Protein AF-A0A7Y0TL44-F1 (afdb_monomer)

Solvent-accessible surface area (backbone atoms only — not comparable to full-atom values): 12506 Å² total; per-residue (Å²): 131,86,74,63,41,96,84,72,50,87,61,43,70,43,81,42,70,52,75,56,79,88,48,58,74,85,57,52,57,58,46,58,52,46,50,54,70,78,40,68,80,40,55,75,45,80,47,69,88,54,61,73,56,50,58,53,53,42,70,75,35,74,85,39,93,89,57,83,72,71,47,79,41,83,39,76,45,98,85,74,50,74,44,85,44,77,45,66,79,82,52,33,59,58,51,13,50,52,27,47,76,71,69,36,56,58,59,13,35,49,25,38,24,52,33,46,47,52,51,48,50,52,49,37,61,75,70,64,57,88,67,86,88,64,98,46,79,85,79,61,52,69,63,67,46,45,66,71,49,55,84,79,51,57,70,66,59,52,50,50,46,58,73,33,34,60,54,47,73,51,61,74,81,68,93,61,91,85,64,75,90,57,62,68,62,50,52,53,40,49,50,34,47,50,50,49,50,54,54,59,51,67,74,71,114

Sequence (205 aa):
MIKRHVQGIPCKILFLDDIFIGLDIANRLPLLDILKHDFPDYQIFITTYDKPWFEYAKGFIENKKEWKTMEFYAQQTKEGYEIPCIFDDQDFLKKAEYHLQHSDYKAAAVYTRSAFEKIIRTYCEKKKKKLVFKSRLKDYSSEDFWKEVKPDLHPKTITDIEQYRNLVLNAFSHYNTEKHEIRTELISAIQGVKALNIELKSMQS

Mean predicted aligned error: 9.07 Å

Nearest PDB structures (foldseek):
  7ezk-assembly1_D  TM=2.491E-01  e=4.761E+00  Homo sapiens
  7mbx-assembly1_R  TM=2.310E-01  e=6.326E+00  Homo sapiens
  7t11-assembly1_R  TM=2.240E-01  e=7.088E+00  Homo sapiens

pLDDT: mean 83.12, std 12.15, range [41.28, 94.56]

Radius of gyration: 21.07 Å; Cα contacts (8 Å, |Δi|>4): 181; chains: 1; bounding box: 47×49×60 Å

Secondary structure (DSSP, 8-state):
-PPPPTTS----EEEEESTTTTS-HHHHHHHHHHHHHH-TTSEEEEE-S-HHHHHHHHHHHTT-TT----EEEEEE-TTS-EEEEEE----HHHHHHHHHHTT-HHHHHHHHHHHHHHHHHHHHHHTT------SSGGG--HHHHHHHHGGGS-HHHHHHHHHTHHHHHS---S--TTSPP-HHHHHHHHHHHHHHHHHHHHT--

Structure (mmCIF, N/CA/C/O backbone):
data_AF-A0A7Y0TL44-F1
#
_entry.id   AF-A0A7Y0TL44-F1
#
loop_
_atom_site.group_PDB
_atom_site.id
_atom_site.type_symbol
_atom_site.label_atom_id
_atom_site.label_alt_id
_atom_site.label_comp_id
_atom_site.label_asym_id
_atom_site.label_entity_id
_atom_site.label_seq_id
_atom_site.pdbx_PDB_ins_code
_atom_site.Cartn_x
_atom_site.Cartn_y
_atom_site.Cartn_z
_atom_site.occupancy
_atom_site.B_iso_or_equiv
_atom_site.auth_seq_id
_atom_site.auth_comp_id
_atom_site.auth_asym_id
_atom_site.auth_atom_id
_atom_site.pdbx_PDB_model_num
ATOM 1 N N . MET A 1 1 ? -25.102 -15.942 28.204 1.00 41.28 1 MET A N 1
ATOM 2 C CA . MET A 1 1 ? -24.082 -16.945 28.587 1.00 41.28 1 MET A CA 1
ATOM 3 C C . MET A 1 1 ? -22.935 -16.830 27.594 1.00 41.28 1 MET A C 1
ATOM 5 O O . MET A 1 1 ? -23.143 -17.128 26.425 1.00 41.28 1 MET A O 1
ATOM 9 N N . ILE A 1 2 ? -21.783 -16.289 28.002 1.00 42.41 2 ILE A N 1
ATOM 10 C CA . ILE A 1 2 ? -20.638 -16.120 27.091 1.00 42.41 2 ILE A CA 1
ATOM 11 C C . ILE A 1 2 ? -20.125 -17.522 26.747 1.00 42.41 2 ILE A C 1
ATOM 13 O O . ILE A 1 2 ? -19.732 -18.268 27.647 1.00 42.41 2 ILE A O 1
ATOM 17 N N . LYS A 1 3 ? -20.207 -17.913 25.469 1.00 41.47 3 LYS A N 1
ATOM 18 C CA . LYS A 1 3 ? -19.697 -19.207 25.002 1.00 41.47 3 LYS A CA 1
ATOM 19 C C . LYS A 1 3 ? -18.189 -19.245 25.265 1.00 41.47 3 LYS A C 1
ATOM 21 O O . LYS A 1 3 ? -17.471 -18.337 24.860 1.00 41.47 3 LYS A O 1
ATOM 26 N N . ARG A 1 4 ? -17.725 -20.261 25.994 1.00 45.38 4 ARG A N 1
ATOM 27 C CA . ARG A 1 4 ? -16.301 -20.461 26.296 1.00 45.38 4 ARG A CA 1
ATOM 28 C C . ARG A 1 4 ? -15.642 -21.243 25.162 1.00 45.38 4 ARG A C 1
ATOM 30 O O . ARG A 1 4 ? -16.276 -22.111 24.566 1.00 45.38 4 ARG A O 1
ATOM 37 N N . HIS A 1 5 ? -14.373 -20.948 24.895 1.00 56.09 5 HIS A N 1
ATOM 38 C CA . HIS A 1 5 ? -13.533 -21.769 24.028 1.00 56.09 5 HIS A CA 1
ATOM 39 C C . HIS A 1 5 ? -13.444 -23.201 24.586 1.00 56.09 5 HIS A C 1
ATOM 41 O O . HIS A 1 5 ? -13.504 -23.390 25.803 1.00 56.09 5 HIS A O 1
ATOM 47 N N . VAL A 1 6 ? -13.246 -24.203 23.722 1.00 58.50 6 VAL A N 1
ATOM 48 C CA . VAL A 1 6 ? -13.174 -25.628 24.117 1.00 58.50 6 VAL A CA 1
ATOM 49 C C . VAL A 1 6 ? -12.052 -25.888 25.141 1.00 58.50 6 VAL A C 1
ATOM 51 O O . VAL A 1 6 ? -12.137 -26.811 25.939 1.00 58.50 6 VAL A O 1
ATOM 54 N N . GLN A 1 7 ? -11.038 -25.018 25.187 1.00 57.97 7 GLN A N 1
ATOM 55 C CA . GLN A 1 7 ? -9.914 -25.081 26.134 1.00 57.97 7 GLN A CA 1
ATOM 56 C C . GLN A 1 7 ? -10.125 -24.272 27.434 1.00 57.97 7 GLN A C 1
ATOM 58 O O . GLN A 1 7 ? -9.177 -24.067 28.183 1.00 57.97 7 GLN A O 1
ATOM 63 N N . GLY A 1 8 ? -11.325 -23.745 27.705 1.00 62.75 8 GLY A N 1
ATOM 64 C CA . GLY A 1 8 ? -11.619 -23.009 28.947 1.00 62.75 8 GLY A CA 1
ATOM 65 C C . GLY A 1 8 ? -11.019 -21.598 29.041 1.00 62.75 8 GLY A C 1
ATOM 66 O O . GLY A 1 8 ? -11.265 -20.899 30.021 1.00 62.75 8 GLY A O 1
ATOM 67 N N . ILE A 1 9 ? -10.292 -21.152 28.013 1.00 61.72 9 ILE A N 1
ATOM 68 C CA . ILE A 1 9 ? -9.788 -19.781 27.894 1.00 61.72 9 ILE A CA 1
ATOM 69 C C . ILE A 1 9 ? -10.984 -18.849 27.615 1.00 61.72 9 ILE A C 1
ATOM 71 O O . ILE A 1 9 ? -11.784 -19.149 26.716 1.00 61.72 9 ILE A O 1
ATOM 75 N N . PRO A 1 10 ? -11.148 -17.732 28.352 1.00 63.53 10 PRO A N 1
ATOM 76 C CA . PRO A 1 10 ? -12.147 -16.722 28.025 1.00 63.53 10 PRO A CA 1
ATOM 77 C C . PRO A 1 10 ? -11.768 -16.037 26.704 1.00 63.53 10 PRO A C 1
ATOM 79 O O . PRO A 1 10 ? -11.074 -15.030 26.676 1.00 63.53 10 PRO A O 1
ATOM 82 N N . CYS A 1 11 ? -12.211 -16.617 25.591 1.00 67.81 11 CYS A N 1
ATOM 83 C CA . CYS A 1 11 ? -12.058 -16.048 24.261 1.00 67.81 11 CYS A CA 1
ATOM 84 C C . CYS A 1 11 ? -13.165 -15.009 24.051 1.00 67.81 11 CYS A C 1
ATOM 86 O O . CYS A 1 11 ? -14.323 -15.354 23.806 1.00 67.81 11 CYS A O 1
ATOM 88 N N . LYS A 1 12 ? -12.820 -13.734 24.229 1.00 83.44 12 LYS A N 1
ATOM 89 C CA . LYS A 1 12 ? -13.706 -12.607 23.943 1.00 83.44 12 LYS A CA 1
ATOM 90 C C . LYS A 1 12 ? -13.519 -12.243 22.468 1.00 83.44 12 LYS A C 1
ATOM 92 O O . LYS A 1 12 ? -12.515 -11.645 22.106 1.00 83.44 12 LYS A O 1
ATOM 97 N N . ILE A 1 13 ? -14.441 -12.661 21.605 1.00 88.69 13 ILE A N 1
ATOM 98 C CA . ILE A 1 13 ? -14.416 -12.324 20.173 1.00 88.69 13 ILE A CA 1
ATOM 99 C C . ILE A 1 13 ? -15.447 -11.234 19.915 1.00 88.69 13 ILE A C 1
ATOM 101 O O . ILE A 1 13 ? -16.585 -11.344 20.374 1.00 88.69 13 ILE A O 1
ATOM 105 N N . LEU A 1 14 ? -15.056 -10.211 19.162 1.00 90.88 14 LEU A N 1
ATOM 106 C CA . LEU A 1 14 ? -15.959 -9.201 18.627 1.00 90.88 14 LEU A CA 1
ATOM 107 C C . LEU A 1 14 ? -15.882 -9.249 17.101 1.00 90.88 14 LEU A C 1
ATOM 109 O O . LEU A 1 14 ? -14.834 -8.972 16.528 1.00 90.88 14 LEU A O 1
ATOM 113 N N . PHE A 1 15 ? -16.977 -9.632 16.449 1.00 91.62 15 PHE A N 1
ATOM 114 C CA . PHE A 1 15 ? -17.063 -9.694 14.991 1.00 91.62 15 PHE A CA 1
ATOM 115 C C . PHE A 1 15 ? -18.000 -8.592 14.502 1.00 91.62 15 PHE A C 1
ATOM 117 O O . PHE A 1 15 ? -19.166 -8.552 14.895 1.00 91.62 15 PHE A O 1
ATOM 124 N N . LEU A 1 16 ? -17.471 -7.683 13.691 1.00 91.19 16 LEU A N 1
ATOM 125 C CA . LEU A 1 16 ? -18.141 -6.476 13.229 1.00 91.19 16 LEU A CA 1
ATOM 126 C C . LEU A 1 16 ? -18.260 -6.535 11.711 1.00 91.19 16 LEU A C 1
ATOM 128 O O . LEU A 1 16 ? -17.287 -6.280 11.003 1.00 91.19 16 LEU A O 1
ATOM 132 N N . ASP A 1 17 ? -19.451 -6.874 11.232 1.00 90.25 17 ASP A N 1
ATOM 133 C CA . ASP A 1 17 ? -19.723 -6.999 9.805 1.00 90.25 17 ASP A CA 1
ATOM 134 C C . ASP A 1 17 ? -20.399 -5.741 9.272 1.00 90.25 17 ASP A C 1
ATOM 136 O O . ASP A 1 17 ? -21.465 -5.358 9.754 1.00 90.25 17 ASP A O 1
ATOM 140 N N . ASP A 1 18 ? -19.744 -5.065 8.325 1.00 86.19 18 ASP A N 1
ATOM 141 C CA . ASP A 1 18 ? -20.306 -3.957 7.542 1.00 86.19 18 ASP A CA 1
ATOM 142 C C . ASP A 1 18 ? -20.874 -2.778 8.359 1.00 86.19 18 ASP A C 1
ATOM 144 O O . ASP A 1 18 ? -21.611 -1.921 7.866 1.00 86.19 18 ASP A O 1
ATOM 148 N N . ILE A 1 19 ? -20.434 -2.657 9.614 1.00 80.00 19 ILE A N 1
ATOM 149 C CA . ILE A 1 19 ? -20.943 -1.685 10.593 1.00 80.00 19 ILE A CA 1
ATOM 150 C C . ILE A 1 19 ? -20.722 -0.217 10.193 1.00 80.00 19 ILE A C 1
ATOM 152 O O . ILE A 1 19 ? -21.327 0.686 10.763 1.00 80.00 19 ILE A O 1
ATOM 156 N N . PHE A 1 20 ? -19.840 0.037 9.225 1.00 74.00 20 PHE A N 1
ATOM 157 C CA . PHE A 1 20 ? -19.396 1.378 8.855 1.00 74.00 20 PHE A CA 1
ATOM 158 C C . PHE A 1 20 ? -20.179 1.995 7.696 1.00 74.00 20 PHE A C 1
ATOM 160 O O . PHE A 1 20 ? -20.080 3.203 7.491 1.00 74.00 20 PHE A O 1
ATOM 167 N N . ILE A 1 21 ? -20.972 1.220 6.953 1.00 69.56 21 ILE A N 1
ATOM 168 C CA . ILE A 1 21 ? -21.616 1.702 5.719 1.00 69.56 21 ILE A CA 1
ATOM 169 C C . ILE A 1 21 ? -22.658 2.789 6.003 1.00 69.56 21 ILE A C 1
ATOM 171 O O . ILE A 1 21 ? -22.778 3.731 5.224 1.00 69.56 21 ILE A O 1
ATOM 175 N N . GLY A 1 22 ? -23.351 2.708 7.142 1.00 70.62 22 GLY A N 1
ATOM 176 C CA . GLY A 1 22 ? -24.338 3.706 7.572 1.00 70.62 22 GLY A CA 1
ATOM 177 C C . GLY A 1 22 ? -23.773 4.880 8.381 1.00 70.62 22 GLY A C 1
ATOM 178 O O . GLY A 1 22 ? -24.531 5.771 8.751 1.00 70.62 22 GLY A O 1
ATOM 179 N N . LEU A 1 23 ? -22.472 4.885 8.688 1.00 75.44 23 LEU A N 1
ATOM 180 C CA . LEU A 1 23 ? -21.829 5.923 9.498 1.00 75.44 23 LEU A CA 1
ATOM 181 C C . LEU A 1 23 ? -21.095 6.933 8.615 1.00 75.44 23 LEU A C 1
ATOM 183 O O . LEU A 1 23 ? -20.346 6.551 7.710 1.00 75.44 23 LEU A O 1
ATOM 187 N N . ASP A 1 24 ? -21.233 8.218 8.936 1.00 77.94 24 ASP A N 1
ATOM 188 C CA . ASP A 1 24 ? -20.407 9.274 8.349 1.00 77.94 24 ASP A CA 1
ATOM 189 C C . ASP A 1 24 ? -18.921 9.037 8.638 1.00 77.94 24 ASP A C 1
ATOM 191 O O . ASP A 1 24 ? -18.548 8.612 9.734 1.00 77.94 24 ASP A O 1
ATOM 195 N N . ILE A 1 25 ? -18.053 9.377 7.677 1.00 68.38 25 ILE A N 1
ATOM 196 C CA . ILE A 1 25 ? -16.591 9.180 7.755 1.00 68.38 25 ILE A CA 1
ATOM 197 C C . ILE A 1 25 ? -16.001 9.764 9.051 1.00 68.38 25 ILE A C 1
ATOM 199 O O . ILE A 1 25 ? -15.123 9.147 9.654 1.00 68.38 25 ILE A O 1
ATOM 203 N N . ALA A 1 26 ? -16.528 10.902 9.516 1.00 76.62 26 ALA A N 1
ATOM 204 C CA . ALA A 1 26 ? -16.105 11.560 10.753 1.00 76.62 26 ALA A CA 1
ATOM 205 C C . ALA A 1 26 ? -16.287 10.690 12.012 1.00 76.62 26 ALA A C 1
ATOM 207 O O . ALA A 1 26 ? -15.529 10.836 12.964 1.00 76.62 26 ALA A O 1
ATOM 208 N N . ASN A 1 27 ? -17.245 9.759 12.000 1.00 79.81 27 ASN A N 1
ATOM 209 C CA . ASN A 1 27 ? -17.526 8.847 13.109 1.00 79.81 27 ASN A CA 1
ATOM 210 C C . ASN A 1 27 ? -16.835 7.484 12.951 1.00 79.81 27 ASN A C 1
ATOM 212 O O . ASN A 1 27 ? -16.667 6.764 13.935 1.00 79.81 27 ASN A O 1
ATOM 216 N N . ARG A 1 28 ? -16.398 7.122 11.735 1.00 82.62 28 ARG A N 1
ATOM 217 C CA . ARG A 1 28 ? -15.780 5.810 11.475 1.00 82.62 28 ARG A CA 1
ATOM 218 C C . ARG A 1 28 ? -14.408 5.663 12.144 1.00 82.62 28 ARG A C 1
ATOM 220 O O . ARG A 1 28 ? -14.112 4.602 12.683 1.00 82.62 28 ARG A O 1
ATOM 227 N N . LEU A 1 29 ? -13.578 6.712 12.137 1.00 79.88 29 LEU A N 1
ATOM 228 C CA . LEU A 1 29 ? -12.249 6.675 12.771 1.00 79.88 29 LEU A CA 1
ATOM 229 C C . LEU A 1 29 ? -12.297 6.645 14.304 1.00 79.88 29 LEU A C 1
ATOM 231 O O . LEU A 1 29 ? -11.657 5.757 14.867 1.00 79.88 29 LEU A O 1
ATOM 235 N N . PRO A 1 30 ? -13.069 7.518 14.987 1.00 86.69 30 PRO A N 1
ATOM 236 C CA . PRO A 1 30 ? -13.226 7.431 16.438 1.00 86.69 30 PRO A CA 1
ATOM 237 C C . PRO A 1 30 ? -13.688 6.053 16.911 1.00 86.69 30 PRO A C 1
ATOM 239 O O . PRO A 1 30 ? -13.291 5.608 17.983 1.00 86.69 30 PRO A O 1
ATOM 242 N N . LEU A 1 31 ? -14.480 5.338 16.105 1.00 85.12 31 LEU A N 1
ATOM 243 C CA . LEU A 1 31 ? -14.901 3.987 16.454 1.00 85.12 31 LEU A CA 1
ATOM 244 C C . LEU A 1 31 ? -13.727 3.001 16.515 1.00 85.12 31 LEU A C 1
ATOM 246 O O . LEU A 1 31 ? -13.712 2.154 17.400 1.00 85.12 31 LEU A O 1
ATOM 250 N N . LEU A 1 32 ? -12.720 3.119 15.642 1.00 84.69 32 LEU A N 1
ATOM 251 C CA . LEU A 1 32 ? -11.510 2.289 15.736 1.00 84.69 32 LEU A CA 1
ATOM 252 C C . LEU A 1 32 ? -10.746 2.548 17.044 1.00 84.69 32 LEU A C 1
ATOM 254 O O . LEU A 1 32 ? -10.184 1.614 17.620 1.00 84.69 32 LEU A O 1
ATOM 258 N N . ASP A 1 33 ? -10.750 3.790 17.530 1.00 85.44 33 ASP A N 1
ATOM 259 C CA . ASP A 1 33 ? -10.135 4.146 18.810 1.00 85.44 33 ASP A CA 1
ATOM 260 C C . ASP A 1 33 ? -10.955 3.627 20.001 1.00 85.44 33 ASP A C 1
ATOM 262 O O . ASP A 1 33 ? -10.375 3.064 20.929 1.00 85.44 33 ASP A O 1
ATOM 266 N N . ILE A 1 34 ? -12.290 3.715 19.944 1.00 89.19 34 ILE A N 1
ATOM 267 C CA . ILE A 1 34 ? -13.205 3.118 20.936 1.00 89.19 34 ILE A CA 1
ATOM 268 C C . ILE A 1 34 ? -12.988 1.607 21.022 1.00 89.19 34 ILE A C 1
ATOM 270 O O . ILE A 1 34 ? -12.807 1.067 22.108 1.00 89.19 34 ILE A O 1
ATOM 274 N N . LEU A 1 35 ? -12.944 0.917 19.879 1.00 88.88 35 LEU A N 1
ATOM 275 C CA . LEU A 1 35 ? -12.700 -0.524 19.823 1.00 88.88 35 LEU A CA 1
ATOM 276 C C . LEU A 1 35 ? -11.373 -0.899 20.486 1.00 88.88 35 LEU A C 1
ATOM 278 O O . LEU A 1 35 ? -11.294 -1.899 21.192 1.00 88.88 35 LEU A O 1
ATOM 282 N N . LYS A 1 36 ? -10.338 -0.076 20.309 1.00 84.06 36 LYS A N 1
ATOM 283 C CA . LYS A 1 36 ? -9.040 -0.298 20.946 1.00 84.06 36 LYS A CA 1
ATOM 284 C C . LYS A 1 36 ? -9.064 -0.030 22.456 1.00 84.06 36 LYS A C 1
ATOM 286 O O . LYS A 1 36 ? -8.413 -0.757 23.202 1.00 84.06 36 LYS A O 1
ATOM 291 N N . HIS A 1 37 ? -9.745 1.026 22.894 1.00 88.44 37 HIS A N 1
ATOM 292 C CA . HIS A 1 37 ? -9.734 1.478 24.286 1.00 88.44 37 HIS A CA 1
ATOM 293 C C . HIS A 1 37 ? -10.697 0.688 25.181 1.00 88.44 37 HIS A C 1
ATOM 295 O O . HIS A 1 37 ? -10.317 0.276 26.275 1.00 88.44 37 HIS A O 1
ATOM 301 N N . ASP A 1 38 ? -11.920 0.447 24.710 1.00 91.00 38 ASP A N 1
ATOM 302 C CA . ASP A 1 38 ? -13.000 -0.147 25.508 1.00 91.00 38 ASP A CA 1
ATOM 303 C C . ASP A 1 38 ? -13.037 -1.677 25.399 1.00 91.00 38 ASP A C 1
ATOM 305 O O . ASP A 1 38 ? -13.573 -2.358 26.276 1.00 91.00 38 ASP A O 1
ATOM 309 N N . PHE A 1 39 ? -12.434 -2.240 24.344 1.00 89.56 39 PHE A N 1
ATOM 310 C CA . PHE A 1 39 ? -12.395 -3.684 24.094 1.00 89.56 39 PHE A CA 1
ATOM 311 C C . PHE A 1 39 ? -10.963 -4.253 23.980 1.00 89.56 39 PHE A C 1
ATOM 313 O O . PHE A 1 39 ? -10.718 -5.089 23.109 1.00 89.56 39 PHE A O 1
ATOM 320 N N . PRO A 1 40 ? -10.012 -3.892 24.868 1.00 86.50 40 PRO A N 1
ATOM 321 C CA . PRO A 1 40 ? -8.612 -4.309 24.743 1.00 86.50 40 PRO A CA 1
ATOM 322 C C . PRO A 1 40 ? -8.415 -5.824 24.917 1.00 86.50 40 PRO A C 1
ATOM 324 O O . PRO A 1 40 ? -7.469 -6.392 24.383 1.00 86.50 40 PRO A O 1
ATOM 327 N N . ASP A 1 41 ? -9.328 -6.490 25.632 1.00 86.44 41 ASP A N 1
ATOM 328 C CA . ASP A 1 41 ? -9.302 -7.942 25.844 1.00 86.44 41 ASP A CA 1
ATOM 329 C C . ASP A 1 41 ? -9.947 -8.740 24.697 1.00 86.44 41 ASP A C 1
ATOM 331 O O . ASP A 1 41 ? -10.019 -9.971 24.775 1.00 86.44 41 ASP A O 1
ATOM 335 N N . TYR A 1 42 ? -10.521 -8.068 23.692 1.00 89.12 42 TYR A N 1
ATOM 336 C CA . TYR A 1 42 ? -11.242 -8.734 22.612 1.00 89.12 42 TYR A CA 1
ATOM 337 C C . TYR A 1 42 ? -10.336 -8.977 21.409 1.00 89.12 42 TYR A C 1
ATOM 339 O O . TYR A 1 42 ? -9.598 -8.101 20.966 1.00 89.12 42 TYR A O 1
ATOM 347 N N . GLN A 1 43 ? -10.471 -10.155 20.803 1.00 88.50 43 GLN A N 1
ATOM 348 C CA . GLN A 1 43 ? -10.032 -10.364 19.432 1.00 88.50 43 GLN A CA 1
ATOM 349 C C . GLN A 1 43 ? -11.095 -9.788 18.496 1.00 88.50 43 GLN A C 1
ATOM 351 O O . GLN A 1 43 ? -12.213 -10.305 18.418 1.00 88.50 43 GLN A O 1
ATOM 356 N N . ILE A 1 44 ? -10.745 -8.701 17.812 1.00 90.06 44 ILE A N 1
ATOM 357 C CA . ILE A 1 44 ? -11.673 -7.939 16.978 1.00 90.06 44 ILE A CA 1
ATOM 358 C C . ILE A 1 44 ? -11.479 -8.320 15.511 1.00 90.06 44 ILE A C 1
ATOM 360 O O . ILE A 1 44 ? -10.372 -8.256 14.980 1.00 90.06 44 ILE A O 1
ATOM 364 N N . PHE A 1 45 ? -12.574 -8.684 14.854 1.00 91.19 45 PHE A N 1
ATOM 365 C CA . PHE A 1 45 ? -12.656 -8.876 13.413 1.00 91.19 45 PHE A CA 1
ATOM 366 C C . PHE A 1 45 ? -13.575 -7.811 12.836 1.00 91.19 45 PHE A C 1
ATOM 368 O O . PHE A 1 45 ? -14.679 -7.609 13.337 1.00 91.19 45 PHE A O 1
ATOM 375 N N . ILE A 1 46 ? -13.113 -7.141 11.787 1.00 90.12 46 ILE A N 1
ATOM 376 C CA . ILE A 1 46 ? -13.898 -6.159 11.047 1.00 90.12 46 ILE A CA 1
ATOM 377 C C . ILE A 1 46 ? -13.938 -6.620 9.599 1.00 90.12 46 ILE A C 1
ATOM 379 O O . ILE A 1 46 ? -12.887 -6.762 8.972 1.00 90.12 46 ILE A O 1
ATOM 383 N N . THR A 1 47 ? -15.136 -6.841 9.075 1.00 91.75 47 THR A N 1
ATOM 384 C CA . THR A 1 47 ? -15.363 -7.160 7.666 1.00 91.75 47 THR A CA 1
ATOM 385 C C . THR A 1 47 ? -16.099 -6.017 6.995 1.00 91.75 47 THR A C 1
ATOM 387 O O . THR A 1 47 ? -16.926 -5.338 7.606 1.00 91.75 47 THR A O 1
ATOM 390 N N . THR A 1 48 ? -15.738 -5.746 5.741 1.00 89.00 48 THR A N 1
ATOM 391 C CA . THR A 1 48 ? -16.451 -4.765 4.932 1.00 89.00 48 THR A CA 1
ATOM 392 C C . THR A 1 48 ? -16.352 -5.065 3.444 1.00 89.00 48 THR A C 1
ATOM 394 O O . THR A 1 48 ? -15.295 -5.506 2.984 1.00 89.00 48 THR A O 1
ATOM 397 N N . TYR A 1 49 ? -17.412 -4.782 2.681 1.00 89.62 49 TYR A N 1
ATOM 398 C CA . TYR A 1 49 ? -17.334 -4.759 1.212 1.00 89.62 49 TYR A CA 1
ATOM 399 C C . TYR A 1 49 ? -16.872 -3.402 0.643 1.00 89.62 49 TYR A C 1
ATOM 401 O O . TYR A 1 49 ? -16.526 -3.310 -0.538 1.00 89.62 49 TYR A O 1
ATOM 409 N N . ASP A 1 50 ? -16.856 -2.332 1.449 1.00 88.12 50 ASP A N 1
ATOM 410 C CA . ASP A 1 50 ? -16.463 -0.983 1.024 1.00 88.12 50 ASP A CA 1
ATOM 411 C C . ASP A 1 50 ? -14.931 -0.898 0.881 1.00 88.12 50 ASP A C 1
ATOM 413 O O . ASP A 1 50 ? -14.188 -0.664 1.838 1.00 88.12 50 ASP A O 1
ATOM 417 N N . LYS A 1 51 ? -14.441 -1.114 -0.347 1.00 85.31 51 LYS A N 1
ATOM 418 C CA .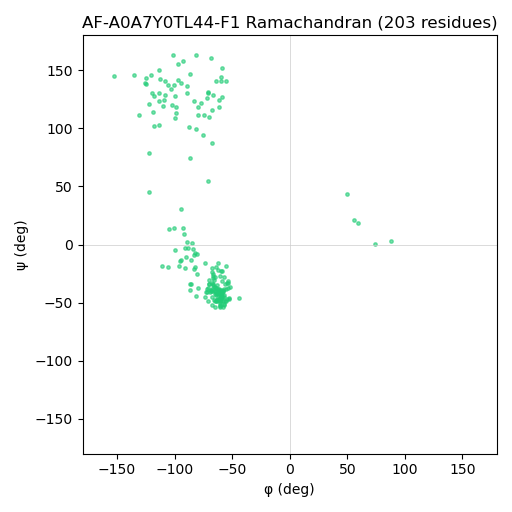 LYS A 1 51 ? -13.008 -1.080 -0.681 1.00 85.31 51 LYS A CA 1
ATOM 419 C C . LYS A 1 51 ? -12.343 0.271 -0.353 1.00 85.31 51 LYS A C 1
ATOM 421 O O . LYS A 1 51 ? -11.265 0.241 0.246 1.00 85.31 51 LYS A O 1
ATOM 426 N N . PRO A 1 52 ? -12.927 1.440 -0.693 1.00 84.44 52 PRO A N 1
ATOM 427 C CA . PRO A 1 52 ? -12.419 2.730 -0.224 1.00 84.44 52 PRO A CA 1
ATOM 428 C C . PRO A 1 52 ? -12.252 2.814 1.297 1.00 84.44 52 PRO A C 1
ATOM 430 O O . PRO A 1 52 ? -11.202 3.256 1.768 1.00 84.44 52 PRO A O 1
ATOM 433 N N . TRP A 1 53 ? -13.248 2.368 2.068 1.00 83.94 53 TRP A N 1
ATOM 434 C CA . TRP A 1 53 ? -13.163 2.342 3.529 1.00 83.94 53 TRP A CA 1
ATOM 435 C C . TRP A 1 53 ?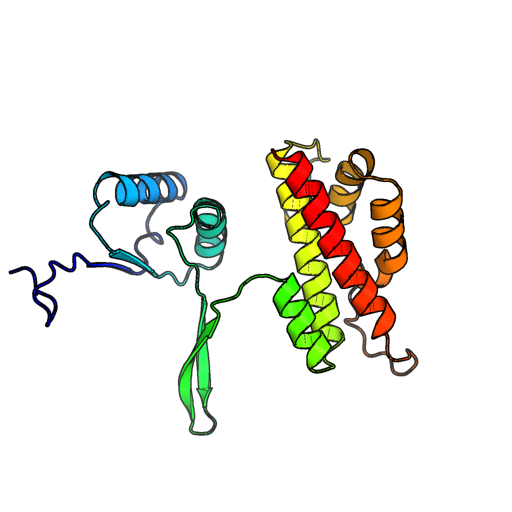 -12.069 1.394 4.025 1.00 83.94 53 TRP A C 1
ATOM 437 O O . TRP A 1 53 ? -11.289 1.785 4.891 1.00 83.94 53 TRP A O 1
ATOM 447 N N . PHE A 1 54 ? -11.951 0.194 3.450 1.00 87.19 54 PHE A N 1
ATOM 448 C CA . PHE A 1 54 ? -10.879 -0.749 3.777 1.00 87.19 54 PHE A CA 1
ATOM 449 C C . PHE A 1 54 ? -9.487 -0.138 3.570 1.00 87.19 54 PHE A C 1
ATOM 451 O O . PHE A 1 54 ? -8.656 -0.206 4.474 1.00 87.19 54 PHE A O 1
ATOM 458 N N . GLU A 1 55 ? -9.230 0.495 2.420 1.00 83.62 55 GLU A N 1
ATOM 459 C CA . GLU A 1 55 ? -7.935 1.139 2.143 1.00 83.62 55 GLU A CA 1
ATOM 460 C C . GLU A 1 55 ? -7.655 2.300 3.099 1.00 83.62 55 GLU A C 1
ATOM 462 O O . GLU A 1 55 ? -6.532 2.463 3.582 1.00 83.62 55 GLU A O 1
ATOM 467 N N . TYR A 1 56 ? -8.684 3.087 3.413 1.00 81.12 56 TYR A N 1
ATOM 468 C CA . TYR A 1 56 ? -8.561 4.183 4.362 1.00 81.12 56 TYR A CA 1
ATOM 469 C C . TYR A 1 56 ? -8.241 3.669 5.770 1.00 81.12 56 TYR A C 1
ATOM 471 O O . TYR A 1 56 ? -7.223 4.057 6.340 1.00 81.12 56 TYR A O 1
ATOM 479 N N . ALA A 1 57 ? -9.043 2.744 6.306 1.00 82.44 57 ALA A N 1
ATOM 480 C CA . ALA A 1 57 ? -8.843 2.140 7.623 1.00 82.44 57 ALA A CA 1
ATOM 481 C C . ALA A 1 57 ? -7.484 1.436 7.725 1.00 82.44 57 ALA A C 1
ATOM 483 O O . ALA A 1 57 ? -6.783 1.601 8.726 1.00 82.44 57 ALA A O 1
ATOM 484 N N . LYS A 1 58 ? -7.068 0.730 6.664 1.00 82.62 58 LYS A N 1
ATOM 485 C CA . LYS A 1 58 ? -5.737 0.128 6.538 1.00 82.62 58 LYS A CA 1
ATOM 486 C C . LYS A 1 58 ? -4.637 1.152 6.787 1.00 82.62 58 LYS A C 1
ATOM 488 O O . LYS A 1 58 ? -3.766 0.879 7.603 1.00 82.62 58 LYS A O 1
ATOM 493 N N . GLY A 1 59 ? -4.700 2.347 6.200 1.00 76.31 59 GLY A N 1
ATOM 494 C CA . GLY A 1 59 ? -3.720 3.411 6.462 1.00 76.31 59 GLY A CA 1
ATOM 495 C C . GLY A 1 59 ? -3.556 3.769 7.951 1.00 76.31 59 GLY A C 1
ATOM 496 O O . GLY A 1 59 ? -2.442 4.050 8.398 1.00 76.31 59 GLY A O 1
ATOM 497 N N . PHE A 1 60 ? -4.630 3.686 8.746 1.00 75.62 60 PHE A N 1
ATOM 498 C CA . PHE A 1 60 ? -4.607 3.960 10.192 1.00 75.62 60 PHE A CA 1
ATOM 499 C C . PHE A 1 60 ? -4.085 2.794 11.044 1.00 75.62 60 PHE A C 1
ATOM 501 O O . PHE A 1 60 ? -3.597 3.018 12.159 1.00 75.62 60 PHE A O 1
ATOM 508 N N . ILE A 1 61 ? -4.188 1.556 10.554 1.00 78.00 61 ILE A N 1
ATOM 509 C CA . ILE A 1 61 ? -3.842 0.341 11.313 1.00 78.00 61 ILE A CA 1
ATOM 510 C C . ILE A 1 61 ? -2.587 -0.381 10.802 1.00 78.00 61 ILE A C 1
ATOM 512 O O . ILE A 1 61 ? -1.985 -1.113 11.574 1.00 78.00 61 ILE A O 1
ATOM 516 N N . GLU A 1 62 ? -2.126 -0.138 9.569 1.00 67.06 62 GLU A N 1
ATOM 517 C CA . GLU A 1 62 ? -0.994 -0.836 8.915 1.00 67.06 62 GLU A CA 1
ATOM 518 C C . GLU A 1 62 ? 0.341 -0.630 9.663 1.00 67.06 62 GLU A C 1
ATOM 520 O O . GLU A 1 62 ? 1.242 -1.459 9.573 1.00 67.06 62 GLU A O 1
ATOM 525 N N . ASN A 1 63 ? 0.461 0.427 10.478 1.00 63.03 63 ASN A N 1
ATOM 526 C CA . ASN A 1 63 ? 1.629 0.661 11.343 1.00 63.03 63 ASN A CA 1
ATOM 527 C C . ASN A 1 63 ? 1.491 0.054 12.756 1.00 63.03 63 ASN A C 1
ATOM 529 O O . ASN A 1 63 ? 2.419 0.153 13.562 1.00 63.03 63 ASN A O 1
ATOM 533 N N . LYS A 1 64 ? 0.346 -0.552 13.091 1.00 70.94 64 LYS A N 1
ATOM 534 C CA . LYS A 1 64 ? 0.076 -1.172 14.395 1.00 70.94 64 LYS A CA 1
ATOM 535 C C . LYS A 1 64 ? 0.298 -2.682 14.266 1.00 70.94 64 LYS A C 1
ATOM 537 O O . LYS A 1 64 ? -0.472 -3.361 13.602 1.00 70.94 64 LYS A O 1
ATOM 542 N N . LYS A 1 65 ? 1.324 -3.218 14.943 1.00 65.75 65 LYS A N 1
ATOM 543 C CA . LYS A 1 65 ? 1.711 -4.650 14.889 1.00 65.75 65 LYS A CA 1
ATOM 544 C C . LYS A 1 65 ? 0.586 -5.638 15.246 1.00 65.75 65 LYS A C 1
ATOM 546 O O . LYS A 1 65 ? 0.701 -6.817 14.941 1.00 65.75 65 LYS A O 1
ATOM 551 N N . GLU A 1 66 ? -0.455 -5.163 15.918 1.00 79.50 66 GLU A N 1
ATOM 552 C CA . GLU A 1 66 ? -1.588 -5.950 16.413 1.00 79.50 66 GLU A CA 1
ATOM 553 C C . GLU A 1 66 ? -2.650 -6.218 15.336 1.00 79.50 66 GLU A C 1
ATOM 555 O O . GLU A 1 66 ? -3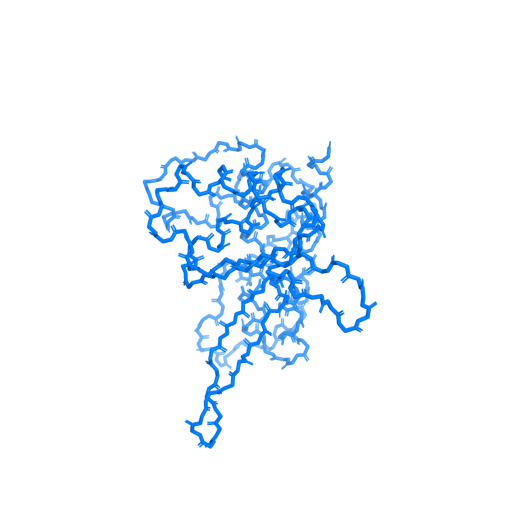.458 -7.130 15.491 1.00 79.50 66 GLU A O 1
ATOM 560 N N . TRP A 1 67 ? -2.662 -5.435 14.252 1.00 84.00 67 TRP A N 1
ATOM 561 C CA . TRP A 1 67 ? -3.690 -5.513 13.219 1.00 84.00 67 TRP A CA 1
ATOM 562 C C . TRP A 1 67 ? -3.172 -6.189 11.958 1.00 84.00 67 TRP A C 1
ATOM 564 O O . TRP A 1 67 ? -2.080 -5.904 11.468 1.00 84.00 67 TRP A O 1
ATOM 574 N N . LYS A 1 68 ? -4.009 -7.064 11.405 1.00 86.12 68 LYS A N 1
ATOM 575 C CA . LYS A 1 68 ? -3.762 -7.773 10.155 1.00 86.12 68 LYS A CA 1
ATOM 576 C C . LYS A 1 68 ? -4.856 -7.415 9.157 1.00 86.12 68 LYS A C 1
ATOM 578 O O . LYS A 1 68 ? -6.036 -7.489 9.489 1.00 86.12 68 LYS A O 1
ATOM 583 N N . THR A 1 69 ? -4.470 -7.028 7.945 1.00 88.12 69 THR A N 1
ATOM 584 C CA . THR A 1 69 ? -5.411 -6.702 6.864 1.00 88.12 69 THR A CA 1
ATOM 585 C C . THR A 1 69 ? -5.388 -7.788 5.809 1.00 88.12 69 THR A C 1
ATOM 587 O O . THR A 1 69 ? -4.314 -8.121 5.319 1.00 88.12 69 THR A O 1
ATOM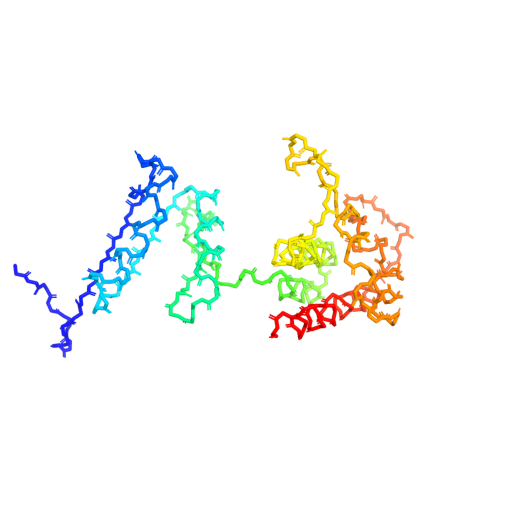 590 N N . MET A 1 70 ? -6.556 -8.303 5.438 1.00 89.31 70 MET A N 1
ATOM 591 C CA . MET A 1 70 ? -6.697 -9.387 4.467 1.00 89.31 70 MET A CA 1
ATOM 592 C C . MET A 1 70 ? -7.827 -9.047 3.498 1.00 89.31 70 MET A C 1
ATOM 594 O O . MET A 1 70 ? -8.810 -8.423 3.892 1.00 89.31 70 MET A O 1
ATOM 598 N N . GLU A 1 71 ? -7.689 -9.463 2.244 1.00 89.94 71 GLU A N 1
ATOM 599 C CA . GLU A 1 71 ? -8.748 -9.341 1.240 1.00 89.94 71 GLU A CA 1
ATOM 600 C C . GLU A 1 71 ? -9.333 -10.715 0.928 1.00 89.94 71 GLU A C 1
ATOM 602 O O . GLU A 1 71 ? -8.600 -11.702 0.827 1.00 89.94 71 GLU A O 1
ATOM 607 N N . PHE A 1 72 ? -10.652 -10.761 0.761 1.00 90.06 72 PHE A N 1
ATOM 608 C CA . PHE A 1 72 ? -11.404 -11.960 0.417 1.00 90.06 72 PHE A CA 1
ATOM 609 C C . PHE A 1 72 ? -12.088 -11.740 -0.927 1.00 90.06 72 PHE A C 1
ATOM 611 O O . PHE A 1 72 ? -12.806 -10.758 -1.108 1.00 90.06 72 PHE A O 1
ATOM 618 N N . TYR A 1 73 ? -11.882 -12.667 -1.855 1.00 88.62 73 TYR A N 1
ATOM 619 C CA . TYR A 1 73 ? -12.545 -12.672 -3.154 1.00 88.62 73 TYR A CA 1
ATOM 620 C C . TYR A 1 73 ? -13.265 -13.998 -3.369 1.00 88.62 73 TYR A C 1
ATOM 622 O O . TYR A 1 73 ? -12.756 -15.051 -2.987 1.00 88.62 73 TYR A O 1
ATOM 630 N N . ALA A 1 74 ? -14.432 -13.954 -4.006 1.00 90.56 74 ALA A N 1
ATOM 631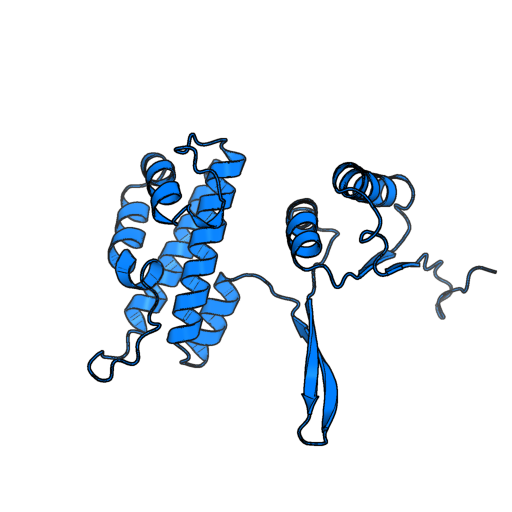 C CA . ALA A 1 74 ? -15.083 -15.154 -4.509 1.00 90.56 74 ALA A CA 1
ATOM 632 C C . ALA A 1 74 ? -14.385 -15.590 -5.802 1.00 90.56 74 ALA A C 1
ATOM 634 O O . ALA A 1 74 ? -14.286 -14.819 -6.759 1.00 90.56 74 ALA A O 1
ATOM 635 N N . GLN A 1 75 ? -13.867 -16.815 -5.821 1.00 91.94 75 GLN A N 1
ATOM 636 C CA . GLN A 1 75 ? -13.271 -17.415 -7.004 1.00 91.94 75 GLN A CA 1
ATOM 637 C C . GLN A 1 75 ? -14.131 -18.588 -7.457 1.00 91.94 75 GLN A C 1
ATOM 639 O O . GLN A 1 75 ? -14.365 -19.527 -6.700 1.00 91.94 75 GLN A O 1
ATOM 644 N N . GLN A 1 76 ? -14.575 -18.549 -8.710 1.00 92.81 76 GLN A N 1
ATOM 645 C CA . GLN A 1 76 ? -15.339 -19.642 -9.292 1.00 92.81 76 GLN A CA 1
ATOM 646 C C . GLN A 1 76 ? -14.432 -20.854 -9.538 1.00 92.81 76 GLN A C 1
ATOM 648 O O . GLN A 1 76 ? -13.346 -20.739 -10.115 1.00 92.81 76 GLN A O 1
ATOM 653 N N . THR A 1 77 ? -14.879 -22.026 -9.106 1.00 92.19 77 THR A N 1
ATOM 654 C CA . THR A 1 77 ? -14.255 -23.301 -9.449 1.00 92.19 77 THR A CA 1
ATOM 655 C C . THR A 1 77 ? -14.714 -23.757 -10.828 1.00 92.19 77 THR A C 1
ATOM 657 O O . THR A 1 77 ? -15.729 -23.305 -11.360 1.00 92.19 77 THR A O 1
ATOM 660 N N . LYS A 1 78 ? -13.980 -24.711 -11.413 1.00 90.81 78 LYS A N 1
ATOM 661 C CA . LYS A 1 78 ? -14.368 -25.346 -12.685 1.00 90.81 78 LYS A CA 1
ATOM 662 C C . LYS A 1 78 ? -15.731 -26.045 -12.611 1.00 90.81 78 LYS A C 1
ATOM 664 O O . LYS A 1 78 ? -16.369 -26.247 -13.634 1.00 90.81 78 LYS A O 1
ATOM 669 N N . GLU A 1 79 ? -16.148 -26.411 -11.405 1.00 92.06 79 GLU A N 1
ATOM 670 C CA . GLU A 1 79 ? -17.387 -27.126 -11.104 1.00 92.06 79 GLU A CA 1
ATOM 671 C C . GLU A 1 79 ? -18.572 -26.168 -10.867 1.00 92.06 79 GLU A C 1
ATOM 673 O O . GLU A 1 79 ? -19.683 -26.615 -10.598 1.00 92.06 79 GLU A O 1
ATOM 678 N N . GLY A 1 80 ? -18.364 -24.851 -11.007 1.00 91.50 80 GLY A N 1
ATOM 679 C CA . GLY A 1 80 ? -19.428 -23.843 -11.012 1.00 91.50 80 GLY A CA 1
ATOM 680 C C . GLY A 1 80 ? -19.829 -23.296 -9.640 1.00 91.50 80 GLY A C 1
ATOM 681 O O . GLY A 1 80 ? -20.730 -22.464 -9.573 1.00 91.50 80 GLY A O 1
ATOM 682 N N . TYR A 1 81 ? -19.165 -23.711 -8.559 1.00 91.00 81 TYR A N 1
ATOM 683 C CA . TYR A 1 81 ? -19.348 -23.131 -7.224 1.00 91.00 81 TYR A CA 1
ATOM 684 C C . TYR A 1 81 ? -18.212 -22.169 -6.871 1.00 91.00 81 TYR A C 1
ATOM 686 O O . TYR A 1 81 ? -17.155 -22.173 -7.497 1.00 91.00 81 TYR A O 1
ATOM 694 N N . GLU A 1 82 ? -18.419 -21.328 -5.864 1.00 92.44 82 GLU A N 1
ATOM 695 C CA . GLU A 1 82 ? -17.424 -20.349 -5.428 1.00 92.44 82 GLU A CA 1
ATOM 696 C C . GLU A 1 82 ? -16.618 -20.867 -4.235 1.00 92.44 82 GLU A C 1
ATOM 698 O O . GLU A 1 82 ? -17.153 -21.503 -3.325 1.00 92.44 82 GLU A O 1
ATOM 703 N N . ILE A 1 83 ? -15.320 -20.569 -4.232 1.00 92.50 83 ILE A N 1
ATOM 704 C CA . ILE A 1 83 ? -14.429 -20.755 -3.086 1.00 92.50 83 ILE A CA 1
ATOM 705 C C . ILE A 1 83 ? -13.826 -19.408 -2.673 1.00 92.50 83 ILE A C 1
ATOM 707 O O . ILE A 1 83 ? -13.564 -18.563 -3.535 1.00 92.50 83 ILE A O 1
ATOM 711 N N . PRO A 1 84 ? -13.582 -19.182 -1.371 1.00 89.88 84 PRO A N 1
ATOM 712 C CA . PRO A 1 84 ? -12.916 -17.972 -0.920 1.00 89.88 84 PRO A CA 1
ATOM 713 C C . PRO A 1 84 ? -11.434 -18.009 -1.305 1.00 89.88 84 PRO A C 1
ATOM 715 O O . PRO A 1 84 ? -10.702 -18.933 -0.950 1.00 89.88 84 PRO A O 1
ATOM 718 N N . CYS A 1 85 ? -10.984 -16.968 -1.994 1.00 88.50 85 CYS A N 1
ATOM 719 C CA . CYS A 1 85 ? -9.582 -16.697 -2.265 1.00 88.50 85 CYS A CA 1
ATOM 720 C C . CYS A 1 85 ? -9.104 -15.589 -1.324 1.00 88.50 85 CYS A C 1
ATOM 722 O O . CYS A 1 85 ? -9.663 -14.489 -1.310 1.00 88.50 85 CYS A O 1
ATOM 724 N N . ILE A 1 86 ? -8.102 -15.902 -0.506 1.00 89.19 86 ILE A N 1
ATOM 725 C CA . ILE A 1 86 ? -7.643 -15.045 0.587 1.00 89.19 86 ILE A CA 1
ATOM 726 C C . ILE A 1 86 ? -6.281 -14.460 0.228 1.00 89.19 86 ILE A C 1
ATOM 728 O O . ILE A 1 86 ? -5.325 -15.200 -0.002 1.00 89.19 86 ILE A O 1
ATOM 732 N N . PHE A 1 87 ? -6.176 -13.134 0.249 1.00 83.50 87 PHE A N 1
ATOM 733 C CA . PHE A 1 87 ? -4.927 -12.416 0.005 1.00 83.50 87 PHE A CA 1
ATOM 734 C C . PHE A 1 87 ? -4.470 -11.707 1.275 1.00 83.50 87 PHE A C 1
ATOM 736 O O . PHE A 1 87 ? -4.995 -10.659 1.660 1.00 83.50 87 PHE A O 1
ATOM 743 N N . ASP A 1 88 ? -3.473 -12.315 1.911 1.00 77.06 88 ASP A N 1
ATOM 744 C CA . ASP A 1 88 ? -2.861 -11.857 3.159 1.00 77.06 88 ASP A CA 1
ATOM 745 C C . ASP A 1 88 ? -1.729 -10.840 2.919 1.00 77.06 88 ASP A C 1
ATOM 747 O O . ASP A 1 88 ? -1.556 -9.875 3.659 1.00 77.06 88 ASP A O 1
ATOM 751 N N . ASP A 1 89 ? -0.982 -11.000 1.824 1.00 67.56 89 ASP A N 1
ATOM 752 C CA . ASP A 1 89 ? 0.148 -10.130 1.514 1.00 67.56 89 ASP A CA 1
ATOM 753 C C . ASP A 1 89 ? -0.228 -9.064 0.481 1.00 67.56 89 ASP A C 1
ATOM 755 O O . ASP A 1 89 ? -0.450 -9.335 -0.703 1.00 67.56 89 ASP A O 1
ATOM 759 N N . GLN A 1 90 ? -0.312 -7.826 0.956 1.00 71.88 90 GLN A N 1
ATOM 760 C CA . GLN A 1 90 ? -0.633 -6.658 0.141 1.00 71.88 90 GLN A CA 1
ATOM 761 C C . GLN A 1 90 ? 0.604 -5.795 -0.151 1.00 71.88 90 GLN A C 1
ATOM 763 O O . GLN A 1 90 ? 0.462 -4.655 -0.601 1.00 71.88 90 GLN A O 1
ATOM 768 N N . ASP A 1 91 ? 1.816 -6.308 0.095 1.00 85.19 91 ASP A N 1
ATOM 769 C CA . ASP A 1 91 ? 3.051 -5.625 -0.281 1.00 85.19 91 ASP A CA 1
ATOM 770 C C . ASP A 1 91 ? 3.275 -5.727 -1.796 1.00 85.19 91 ASP A C 1
ATOM 772 O O . ASP A 1 91 ? 3.574 -6.788 -2.353 1.00 85.19 91 ASP A O 1
ATOM 776 N N . PHE A 1 92 ? 3.153 -4.588 -2.475 1.00 90.56 92 PHE A N 1
ATOM 777 C CA . PHE A 1 92 ? 3.371 -4.490 -3.913 1.00 90.56 92 PHE A CA 1
ATOM 778 C C . PHE A 1 92 ? 4.780 -4.926 -4.340 1.00 90.56 92 PHE A C 1
ATOM 780 O O . PHE A 1 92 ? 4.919 -5.485 -5.425 1.00 90.56 92 PHE A O 1
ATOM 787 N N . LEU A 1 93 ? 5.814 -4.746 -3.509 1.00 92.06 93 LEU A N 1
ATOM 788 C CA . LEU A 1 93 ? 7.164 -5.214 -3.844 1.00 92.06 93 LEU A CA 1
ATOM 789 C C . LEU A 1 93 ? 7.243 -6.738 -3.841 1.00 92.06 93 LEU A C 1
ATOM 791 O O . LEU A 1 93 ? 7.827 -7.315 -4.753 1.00 92.06 93 LEU A O 1
ATOM 795 N N . LYS A 1 94 ? 6.605 -7.403 -2.874 1.00 91.81 94 LYS A N 1
ATOM 796 C CA . LYS A 1 94 ? 6.554 -8.869 -2.851 1.00 91.81 94 LYS A CA 1
ATOM 797 C C . LYS A 1 94 ? 5.718 -9.428 -3.996 1.00 91.81 94 LYS A C 1
ATOM 799 O O . LYS A 1 94 ? 6.122 -10.413 -4.606 1.00 91.81 94 LYS A O 1
ATOM 804 N N . LYS A 1 95 ? 4.595 -8.783 -4.339 1.00 91.31 95 LYS A N 1
ATOM 805 C CA . LYS A 1 95 ? 3.813 -9.140 -5.537 1.00 91.31 95 LYS A CA 1
ATOM 806 C C . LYS A 1 95 ? 4.660 -8.994 -6.804 1.00 91.31 95 LYS A C 1
ATOM 808 O O . LYS A 1 95 ? 4.664 -9.896 -7.637 1.00 91.31 95 LYS A O 1
ATOM 813 N N . ALA A 1 96 ? 5.430 -7.912 -6.928 1.00 91.88 96 ALA A N 1
ATOM 814 C CA . ALA A 1 96 ? 6.336 -7.727 -8.059 1.00 91.88 96 ALA A CA 1
ATOM 815 C C . ALA A 1 96 ? 7.371 -8.859 -8.161 1.00 91.88 96 ALA A C 1
ATOM 817 O O . ALA A 1 96 ? 7.566 -9.418 -9.238 1.00 91.88 96 ALA A O 1
ATOM 818 N N . GLU A 1 97 ? 7.984 -9.247 -7.040 1.00 93.56 97 GLU A N 1
ATOM 819 C CA . GLU A 1 97 ? 8.942 -10.357 -6.991 1.00 93.56 97 GLU A CA 1
ATOM 820 C C . GLU A 1 97 ? 8.305 -11.710 -7.311 1.00 93.56 97 GLU A C 1
ATOM 822 O O . GLU A 1 97 ? 8.890 -12.493 -8.057 1.00 93.56 97 GLU A O 1
ATOM 827 N N . TYR A 1 98 ? 7.098 -11.972 -6.805 1.00 93.38 98 TYR A N 1
ATOM 828 C CA . TYR A 1 98 ? 6.345 -13.186 -7.111 1.00 93.38 98 TYR A CA 1
ATOM 829 C C . TYR A 1 98 ? 6.115 -13.331 -8.619 1.00 93.38 98 TYR A C 1
ATOM 831 O O . TYR A 1 98 ? 6.468 -14.356 -9.203 1.00 93.38 98 TYR A O 1
ATOM 839 N N . HIS A 1 99 ? 5.590 -12.293 -9.275 1.00 92.06 99 HIS A N 1
ATOM 840 C CA . HIS A 1 99 ? 5.346 -12.329 -10.718 1.00 92.06 99 HIS A CA 1
ATOM 841 C C . HIS A 1 99 ? 6.651 -12.421 -11.522 1.00 92.06 99 HIS A C 1
ATOM 843 O O . HIS A 1 99 ? 6.717 -13.166 -12.497 1.00 92.06 99 HIS A O 1
ATOM 849 N N . LEU A 1 100 ? 7.722 -11.756 -11.074 1.00 90.56 100 LEU A N 1
ATOM 850 C CA . LEU A 1 100 ? 9.044 -11.857 -11.696 1.00 90.56 100 LEU A CA 1
ATOM 851 C C . LEU A 1 100 ? 9.584 -13.298 -11.655 1.00 90.56 100 LEU A C 1
ATOM 853 O O . LEU A 1 100 ? 10.144 -13.775 -12.644 1.00 90.56 100 LEU A O 1
ATOM 857 N N . GLN A 1 101 ? 9.417 -14.000 -10.530 1.00 93.25 101 GLN A N 1
ATOM 858 C CA . GLN A 1 101 ? 9.848 -15.395 -10.373 1.00 93.25 101 GLN A CA 1
ATOM 859 C C . GLN A 1 10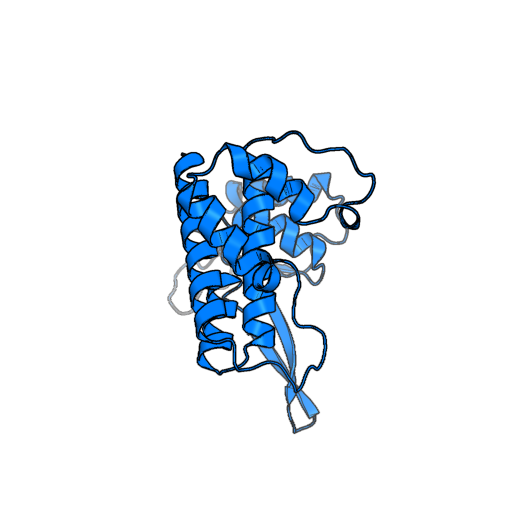1 ? 9.077 -16.357 -11.284 1.00 93.25 101 GLN A C 1
ATOM 861 O O . GLN A 1 101 ? 9.650 -17.345 -11.737 1.00 93.25 101 GLN A O 1
ATOM 866 N N . HIS A 1 102 ? 7.820 -16.039 -11.596 1.00 92.94 102 HIS A N 1
ATOM 867 C CA . HIS A 1 102 ? 6.962 -16.812 -12.500 1.00 92.94 102 HIS A CA 1
ATOM 868 C C . HIS A 1 102 ? 7.024 -16.316 -13.956 1.00 92.94 102 HIS A C 1
ATOM 870 O O . HIS A 1 102 ? 6.174 -16.677 -14.766 1.00 92.94 102 HIS A O 1
ATOM 876 N N . SER A 1 103 ? 8.021 -15.488 -14.297 1.00 88.56 103 SER A N 1
ATOM 877 C CA . SER A 1 103 ? 8.226 -14.912 -15.636 1.00 88.56 103 SER A CA 1
ATOM 878 C C . SER A 1 103 ? 7.059 -14.057 -16.157 1.00 88.56 103 SER A C 1
ATOM 880 O O . SER A 1 103 ? 6.983 -13.754 -17.347 1.00 88.56 103 SER A O 1
ATOM 882 N N . ASP A 1 104 ? 6.170 -13.597 -15.275 1.00 88.81 104 ASP A N 1
ATOM 883 C CA . ASP A 1 104 ? 5.115 -12.635 -15.590 1.00 88.81 104 ASP A CA 1
ATOM 884 C C . ASP A 1 104 ? 5.654 -11.206 -15.449 1.00 88.81 104 ASP A C 1
ATOM 886 O O . ASP A 1 104 ? 5.392 -10.467 -14.494 1.00 88.81 104 ASP A O 1
ATOM 890 N N . TYR A 1 105 ? 6.470 -10.813 -16.426 1.00 86.00 105 TYR A N 1
ATOM 891 C CA . TYR A 1 105 ? 7.164 -9.526 -16.408 1.00 86.00 105 TYR A CA 1
ATOM 892 C C . TYR A 1 105 ? 6.209 -8.328 -16.484 1.00 86.00 105 TYR A C 1
ATOM 894 O O . TYR A 1 105 ? 6.514 -7.261 -15.948 1.00 86.00 105 TYR A O 1
ATOM 902 N N . LYS A 1 106 ? 5.036 -8.492 -17.110 1.00 84.94 106 LYS A N 1
ATOM 903 C CA . LYS A 1 106 ? 4.028 -7.427 -17.200 1.00 84.94 106 LYS A CA 1
ATOM 904 C C . LYS A 1 106 ? 3.443 -7.121 -15.829 1.00 84.94 106 LYS A C 1
ATOM 906 O O . LYS A 1 106 ? 3.464 -5.961 -15.415 1.00 84.94 106 LYS A O 1
ATOM 911 N N . ALA A 1 107 ? 2.966 -8.138 -15.113 1.00 88.06 107 ALA A N 1
ATOM 912 C CA . ALA A 1 107 ? 2.429 -7.936 -13.773 1.00 88.06 107 ALA A CA 1
ATOM 913 C C . ALA A 1 107 ? 3.517 -7.463 -12.802 1.00 88.06 107 ALA A C 1
ATOM 915 O O . ALA A 1 107 ? 3.285 -6.536 -12.027 1.00 88.06 107 ALA A O 1
ATOM 916 N N . ALA A 1 108 ? 4.729 -8.016 -12.895 1.00 89.81 108 ALA A N 1
ATOM 917 C CA . ALA A 1 108 ? 5.855 -7.578 -12.075 1.00 89.81 108 ALA A CA 1
ATOM 918 C C . ALA A 1 108 ? 6.183 -6.085 -12.269 1.00 89.81 108 ALA A C 1
ATOM 920 O O . ALA A 1 108 ? 6.372 -5.364 -11.286 1.00 89.81 108 ALA A O 1
ATOM 921 N N . ALA A 1 109 ? 6.172 -5.581 -13.507 1.00 87.38 109 ALA A N 1
ATOM 922 C CA . ALA A 1 109 ? 6.361 -4.155 -13.784 1.00 87.38 109 ALA A CA 1
ATOM 923 C C . ALA A 1 109 ? 5.217 -3.289 -13.224 1.00 87.38 109 ALA A C 1
ATOM 925 O O . ALA A 1 109 ? 5.474 -2.255 -12.604 1.00 87.38 109 ALA A O 1
ATOM 926 N N . VAL A 1 110 ? 3.961 -3.726 -13.377 1.00 88.62 110 VAL A N 1
ATOM 927 C CA . VAL A 1 110 ? 2.788 -3.024 -12.823 1.00 88.62 110 VAL A CA 1
ATOM 928 C C . VAL A 1 110 ? 2.883 -2.911 -11.302 1.00 88.62 110 VAL A C 1
ATOM 930 O O . VAL A 1 110 ? 2.748 -1.814 -10.763 1.00 88.62 110 VAL A O 1
ATOM 933 N N . TYR A 1 111 ? 3.187 -4.005 -10.606 1.00 91.25 111 TYR A N 1
ATOM 934 C CA . TYR A 1 111 ? 3.319 -3.981 -9.150 1.00 91.25 111 TYR A CA 1
ATOM 935 C C . TYR A 1 111 ? 4.532 -3.173 -8.677 1.00 91.25 111 TYR A C 1
ATOM 937 O O . TYR A 1 111 ? 4.441 -2.480 -7.664 1.00 91.25 111 TYR A O 1
ATOM 945 N N . THR A 1 112 ? 5.634 -3.169 -9.433 1.00 91.50 112 THR A N 1
ATOM 946 C CA . THR A 1 112 ? 6.801 -2.314 -9.147 1.00 91.50 112 THR A CA 1
ATOM 947 C C . THR A 1 112 ? 6.424 -0.831 -9.200 1.00 91.50 112 THR A C 1
ATOM 949 O O . THR A 1 112 ? 6.790 -0.059 -8.311 1.00 91.50 112 THR A O 1
ATOM 952 N N . ARG A 1 113 ? 5.628 -0.430 -10.198 1.00 89.75 113 ARG A N 1
ATOM 953 C CA . ARG A 1 113 ? 5.075 0.926 -10.296 1.00 89.75 113 ARG A CA 1
ATOM 954 C C . ARG A 1 113 ? 4.152 1.253 -9.127 1.00 89.75 113 ARG A C 1
ATOM 956 O O . ARG A 1 113 ? 4.311 2.304 -8.511 1.00 89.75 113 ARG A O 1
ATOM 963 N N . SER A 1 114 ? 3.210 0.367 -8.801 1.00 90.19 114 SER A N 1
ATOM 964 C CA . SER A 1 114 ? 2.297 0.568 -7.668 1.00 90.19 114 SER A CA 1
ATOM 965 C C . SER A 1 114 ? 3.055 0.727 -6.349 1.00 90.19 114 SER A C 1
ATOM 967 O O . SER A 1 114 ? 2.703 1.586 -5.539 1.00 90.19 114 SER A O 1
ATOM 969 N N . ALA A 1 115 ? 4.133 -0.039 -6.151 1.00 92.06 115 ALA A N 1
ATOM 970 C CA . ALA A 1 115 ? 5.029 0.124 -5.012 1.00 92.06 115 ALA A CA 1
ATOM 971 C C . ALA A 1 115 ? 5.675 1.515 -4.992 1.00 92.06 115 ALA A C 1
ATOM 973 O O . ALA A 1 115 ? 5.569 2.218 -3.987 1.00 92.06 115 ALA A O 1
ATOM 974 N N . PHE A 1 116 ? 6.300 1.928 -6.099 1.00 92.50 116 PHE A N 1
ATOM 975 C CA . PHE A 1 116 ? 6.927 3.244 -6.232 1.00 92.50 116 PHE A CA 1
ATOM 976 C C . PHE A 1 116 ? 5.943 4.383 -5.926 1.00 92.50 116 PHE A C 1
ATOM 978 O O . PHE A 1 116 ? 6.235 5.253 -5.106 1.00 92.50 116 PHE A O 1
ATOM 985 N N . GLU A 1 117 ? 4.751 4.345 -6.523 1.00 90.69 117 GLU A N 1
ATOM 986 C CA . GLU A 1 117 ? 3.709 5.354 -6.321 1.00 90.69 117 GLU A CA 1
ATOM 987 C C . GLU A 1 117 ? 3.225 5.415 -4.873 1.00 90.69 117 GLU A C 1
ATOM 989 O O . GLU A 1 117 ? 3.079 6.514 -4.332 1.00 90.69 117 GLU A O 1
ATOM 994 N N . LYS A 1 118 ? 3.012 4.259 -4.227 1.00 89.69 118 LYS A N 1
ATOM 995 C CA . LYS A 1 118 ? 2.645 4.201 -2.805 1.00 89.69 118 LYS A CA 1
ATOM 996 C C . LYS A 1 118 ? 3.742 4.843 -1.951 1.00 89.69 118 LYS A C 1
ATOM 998 O O . LYS A 1 118 ? 3.442 5.717 -1.144 1.00 89.69 118 LYS A O 1
ATOM 1003 N N . ILE A 1 119 ? 5.004 4.469 -2.171 1.00 92.00 119 ILE A N 1
ATOM 1004 C CA . ILE A 1 119 ? 6.158 4.951 -1.394 1.00 92.00 119 ILE A CA 1
ATOM 1005 C C . ILE A 1 119 ? 6.285 6.479 -1.455 1.00 92.00 119 ILE A C 1
ATOM 1007 O O . ILE A 1 119 ? 6.324 7.130 -0.407 1.00 92.00 119 ILE A O 1
ATOM 1011 N N . ILE A 1 120 ? 6.316 7.067 -2.656 1.00 92.62 120 ILE A N 1
ATOM 1012 C CA . ILE A 1 120 ? 6.512 8.520 -2.802 1.00 92.62 120 ILE A CA 1
ATOM 1013 C C . ILE A 1 120 ? 5.317 9.312 -2.263 1.00 92.62 120 ILE A C 1
ATOM 1015 O O . ILE A 1 120 ? 5.515 10.331 -1.603 1.00 92.62 120 ILE A O 1
ATOM 1019 N N . ARG A 1 121 ? 4.080 8.829 -2.468 1.00 90.62 121 ARG A N 1
ATOM 1020 C CA . ARG A 1 121 ? 2.867 9.481 -1.949 1.00 90.62 121 ARG A CA 1
ATOM 1021 C C . ARG A 1 121 ? 2.862 9.487 -0.425 1.00 90.62 121 ARG A C 1
ATOM 1023 O O . ARG A 1 121 ? 2.677 10.545 0.173 1.00 90.62 121 ARG A O 1
ATOM 1030 N N . THR A 1 122 ? 3.135 8.339 0.198 1.00 88.75 122 THR A N 1
ATOM 1031 C CA . THR A 1 122 ? 3.217 8.222 1.661 1.00 88.75 122 THR A CA 1
ATOM 1032 C C . THR A 1 122 ? 4.317 9.112 2.238 1.00 88.75 122 THR A C 1
ATOM 1034 O O . THR A 1 122 ? 4.125 9.725 3.287 1.00 88.75 122 THR A O 1
ATOM 1037 N N . TYR A 1 123 ? 5.468 9.225 1.569 1.00 91.56 123 TYR A N 1
ATOM 1038 C CA . TYR A 1 123 ? 6.528 10.129 2.014 1.00 91.56 123 TYR A CA 1
ATOM 1039 C C . TYR A 1 123 ? 6.103 11.604 1.932 1.00 91.56 123 TYR A C 1
ATOM 1041 O O . TYR A 1 123 ? 6.255 12.337 2.913 1.00 91.56 123 TYR A O 1
ATOM 1049 N N . CYS A 1 124 ? 5.518 12.030 0.806 1.00 91.31 124 CYS A N 1
ATOM 1050 C CA . CYS A 1 124 ? 5.008 13.393 0.633 1.00 91.31 124 CYS A CA 1
ATOM 1051 C C . CYS A 1 124 ? 3.971 13.765 1.697 1.00 91.31 124 CYS A C 1
ATOM 1053 O O . CYS A 1 124 ? 4.043 14.862 2.251 1.00 91.31 124 CYS A O 1
ATOM 1055 N N . GLU A 1 125 ? 3.041 12.858 2.003 1.00 88.31 125 GLU A N 1
ATOM 1056 C CA . GLU A 1 125 ? 2.026 13.044 3.042 1.00 88.31 125 GLU A CA 1
ATOM 1057 C C . GLU A 1 125 ? 2.668 13.244 4.420 1.00 88.31 125 GLU A C 1
ATOM 1059 O O . GLU A 1 125 ? 2.440 14.263 5.075 1.00 88.31 125 GLU A O 1
ATOM 1064 N N . LYS A 1 126 ? 3.547 12.322 4.834 1.00 87.44 126 LYS A N 1
ATOM 1065 C CA . LYS A 1 126 ? 4.209 12.378 6.147 1.00 87.44 126 LYS A CA 1
ATOM 1066 C C . LYS A 1 126 ? 5.065 13.629 6.329 1.00 87.44 126 LYS A C 1
ATOM 1068 O O . LYS A 1 126 ? 5.056 14.229 7.401 1.00 87.44 126 LYS A O 1
ATOM 1073 N N . LYS A 1 127 ? 5.799 14.037 5.292 1.00 90.94 127 LYS A N 1
ATOM 1074 C CA . LYS A 1 127 ? 6.645 15.242 5.315 1.00 90.94 127 LYS A CA 1
ATOM 1075 C C . LYS A 1 127 ? 5.885 16.525 4.976 1.00 90.94 127 LYS A C 1
ATOM 1077 O O . LYS A 1 127 ? 6.502 17.587 4.950 1.00 90.94 127 LYS A O 1
ATOM 1082 N N . LYS A 1 128 ? 4.569 16.448 4.734 1.00 91.06 128 LYS A N 1
ATOM 1083 C CA . LYS A 1 128 ? 3.712 17.583 4.352 1.00 91.06 128 LYS A CA 1
ATOM 1084 C C . LYS A 1 128 ? 4.306 18.389 3.187 1.00 91.06 128 LYS A C 1
ATOM 1086 O O . LYS A 1 128 ? 4.347 19.620 3.222 1.00 91.06 128 LYS A O 1
ATOM 1091 N N . LYS A 1 129 ? 4.814 17.683 2.170 1.00 92.12 129 LYS A N 1
ATOM 1092 C CA . LYS A 1 129 ? 5.412 18.291 0.973 1.00 92.12 129 LYS A CA 1
ATOM 1093 C C . LYS A 1 129 ? 4.387 19.175 0.262 1.00 92.12 129 LYS A C 1
ATOM 1095 O O . LYS A 1 129 ? 3.209 18.831 0.170 1.00 92.12 129 LYS A O 1
ATOM 1100 N N . LYS A 1 130 ? 4.841 20.322 -0.243 1.00 92.06 130 LYS A N 1
ATOM 1101 C CA . LYS A 1 130 ? 3.986 21.260 -0.973 1.00 92.06 130 LYS A CA 1
ATOM 1102 C C . LYS A 1 130 ? 3.815 20.750 -2.397 1.00 92.06 130 LYS A C 1
ATOM 1104 O O . LYS A 1 130 ? 4.788 20.635 -3.123 1.00 92.06 130 LYS A O 1
ATOM 1109 N N . LEU A 1 131 ? 2.581 20.459 -2.787 1.00 91.19 131 LEU A N 1
ATOM 1110 C CA . LEU A 1 131 ? 2.239 20.042 -4.143 1.00 91.19 131 LEU A CA 1
ATOM 1111 C C . LEU A 1 131 ? 1.370 21.107 -4.798 1.00 91.19 131 LEU A C 1
ATOM 1113 O O . LEU A 1 131 ? 0.579 21.775 -4.127 1.00 91.19 131 LEU A O 1
ATOM 1117 N N . VAL A 1 132 ? 1.475 21.229 -6.121 1.00 91.62 132 VAL A N 1
ATOM 1118 C CA . VAL A 1 132 ? 0.517 22.022 -6.895 1.00 91.62 132 VAL A CA 1
ATOM 1119 C C . VAL A 1 132 ? -0.875 21.438 -6.669 1.00 91.62 132 VAL A C 1
ATOM 112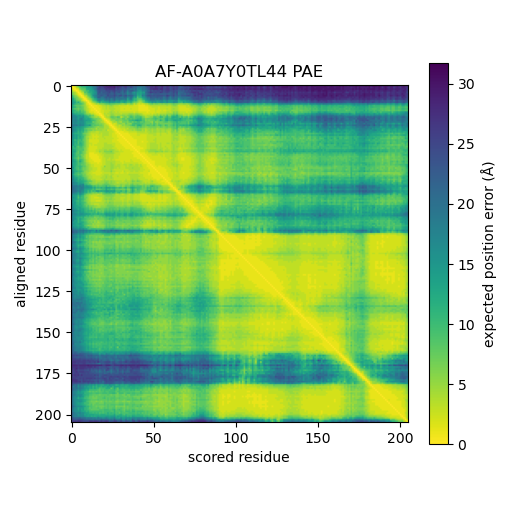1 O O . VAL A 1 132 ? -1.098 20.235 -6.830 1.00 91.62 132 VAL A O 1
ATOM 1124 N N . PHE A 1 133 ? -1.812 22.290 -6.261 1.00 91.12 133 PHE A N 1
ATOM 1125 C CA . PHE A 1 133 ? -3.178 21.866 -6.012 1.00 91.12 133 PHE A CA 1
ATOM 1126 C C . PHE A 1 133 ? -3.854 21.448 -7.321 1.00 91.12 133 PHE A C 1
ATOM 1128 O O . PHE A 1 133 ? -3.871 22.200 -8.296 1.00 91.12 133 PHE A O 1
ATOM 1135 N N . LYS A 1 134 ? -4.443 20.254 -7.322 1.00 91.31 134 LYS A N 1
ATOM 1136 C CA . LYS A 1 134 ? -5.332 19.760 -8.370 1.00 91.31 134 LYS A CA 1
ATOM 1137 C C . LYS A 1 134 ? -6.629 19.327 -7.706 1.00 91.31 134 LYS A C 1
ATOM 1139 O O . LYS A 1 134 ? -6.619 18.714 -6.642 1.00 91.31 134 LYS A O 1
ATOM 1144 N N . SER A 1 135 ? -7.751 19.635 -8.344 1.00 87.12 135 SER A N 1
ATOM 1145 C CA . SER A 1 135 ? -9.076 19.435 -7.752 1.00 87.12 135 SER A CA 1
ATOM 1146 C C . SER A 1 135 ? -9.438 17.966 -7.532 1.00 87.12 135 SER A C 1
ATOM 1148 O O . SER A 1 135 ? -10.222 17.663 -6.637 1.00 87.12 135 SER A O 1
ATOM 1150 N N . ARG A 1 136 ? -8.887 17.040 -8.328 1.00 84.19 136 ARG A N 1
ATOM 1151 C CA . ARG A 1 136 ? -9.179 15.605 -8.217 1.00 84.19 136 ARG A CA 1
ATOM 1152 C C . ARG A 1 136 ? -7.900 14.805 -8.037 1.00 84.19 136 ARG A C 1
ATOM 1154 O O . ARG A 1 136 ? -6.927 14.998 -8.759 1.00 84.19 136 ARG A O 1
ATOM 1161 N N . LEU A 1 137 ? -7.950 13.813 -7.147 1.00 80.81 137 LEU A N 1
ATOM 1162 C CA . LEU A 1 137 ? -6.824 12.913 -6.864 1.00 80.81 137 LEU A CA 1
ATOM 1163 C C . LEU A 1 137 ? -6.298 12.188 -8.112 1.00 80.81 137 LEU A C 1
ATOM 1165 O O . LEU A 1 137 ? -5.095 11.975 -8.234 1.00 80.81 137 LEU A O 1
ATOM 1169 N N . LYS A 1 138 ? -7.187 11.853 -9.054 1.00 83.25 138 LYS A N 1
ATOM 1170 C CA . LYS A 1 138 ? -6.832 11.194 -10.321 1.00 83.25 138 LYS A CA 1
ATOM 1171 C C . LYS A 1 138 ? -6.006 12.065 -11.272 1.00 83.25 138 LYS A C 1
ATOM 1173 O O . LYS A 1 138 ? -5.363 11.531 -12.165 1.00 83.25 138 LYS A O 1
ATOM 1178 N N . ASP A 1 139 ? -6.035 13.386 -11.092 1.00 88.19 139 ASP A N 1
ATOM 1179 C CA . ASP A 1 139 ? -5.300 14.320 -11.948 1.00 88.19 139 ASP A CA 1
ATOM 1180 C C . ASP A 1 139 ? -3.827 14.453 -11.493 1.00 88.19 139 ASP A C 1
ATOM 1182 O O . ASP A 1 139 ? -3.002 15.055 -12.189 1.00 88.19 139 ASP A O 1
ATOM 1186 N N . TYR A 1 140 ? -3.473 13.885 -10.332 1.00 88.50 140 TYR A N 1
ATOM 1187 C CA . TYR A 1 140 ? -2.094 13.777 -9.860 1.00 88.50 140 TYR A CA 1
ATOM 1188 C C . TYR A 1 140 ? -1.388 12.569 -10.479 1.00 88.50 140 TYR A C 1
ATOM 1190 O O . TYR A 1 140 ? -1.802 11.422 -10.305 1.00 88.50 140 TYR A O 1
ATOM 1198 N N . SER A 1 141 ? -0.264 12.838 -11.131 1.00 88.31 141 SER A N 1
ATOM 1199 C CA . SER A 1 141 ? 0.658 11.845 -11.670 1.00 88.31 141 SER A CA 1
ATOM 1200 C C . SER A 1 141 ? 1.766 11.523 -10.669 1.00 88.31 141 SER A C 1
ATOM 1202 O O . SER A 1 141 ? 2.103 12.329 -9.804 1.00 88.31 141 SER A O 1
ATOM 1204 N N . SER A 1 142 ? 2.389 10.359 -10.823 1.00 86.44 142 SER A N 1
ATOM 1205 C CA . SER A 1 142 ? 3.563 9.932 -10.048 1.00 86.44 142 SER A CA 1
ATOM 1206 C C . SER A 1 142 ? 4.724 10.924 -10.178 1.00 86.44 142 SER A C 1
ATOM 1208 O O . SER A 1 142 ? 5.502 11.090 -9.244 1.00 86.44 142 SER A O 1
ATOM 1210 N N . GLU A 1 143 ? 4.801 11.636 -11.305 1.00 88.19 143 GLU A N 1
ATOM 1211 C CA . GLU A 1 143 ? 5.818 12.655 -11.542 1.00 88.19 143 GLU A CA 1
ATOM 1212 C C . GLU A 1 143 ? 5.631 13.904 -10.680 1.00 88.19 143 GLU A C 1
ATOM 1214 O O . GLU A 1 143 ? 6.619 14.505 -10.261 1.00 88.19 143 GLU A O 1
ATOM 1219 N N . ASP A 1 144 ? 4.383 14.284 -10.390 1.00 91.00 144 ASP A N 1
ATOM 1220 C CA . ASP A 1 144 ? 4.099 15.432 -9.523 1.00 91.00 144 ASP A CA 1
ATOM 1221 C C . ASP A 1 144 ? 4.670 15.200 -8.119 1.00 91.00 144 ASP A C 1
ATOM 1223 O O . ASP A 1 144 ? 5.260 16.102 -7.536 1.00 91.00 144 ASP A O 1
ATOM 1227 N N . PHE A 1 145 ? 4.555 13.973 -7.605 1.00 92.06 145 PHE A N 1
ATOM 1228 C CA . PHE A 1 145 ? 5.146 13.591 -6.323 1.00 92.06 145 PHE A CA 1
ATOM 1229 C C . PHE A 1 145 ? 6.662 13.436 -6.432 1.00 92.06 145 PHE A C 1
ATOM 1231 O O . PHE A 1 145 ? 7.394 13.943 -5.588 1.00 92.06 145 PHE A O 1
ATOM 1238 N N . TRP A 1 146 ? 7.152 12.765 -7.478 1.00 91.75 146 TRP A N 1
ATOM 1239 C CA . TRP A 1 146 ? 8.577 12.481 -7.638 1.00 91.75 146 TRP A CA 1
ATOM 1240 C C . TRP A 1 146 ? 9.432 13.752 -7.646 1.00 91.75 146 TRP A C 1
ATOM 1242 O O . TRP A 1 146 ? 10.468 13.786 -6.986 1.00 91.75 146 TRP A O 1
ATOM 1252 N N . LYS A 1 147 ? 8.970 14.824 -8.303 1.00 92.81 147 LYS A N 1
ATOM 1253 C CA . LYS A 1 147 ? 9.643 16.136 -8.303 1.00 92.81 147 LYS A CA 1
ATOM 1254 C C . LYS A 1 147 ? 9.898 16.691 -6.901 1.00 92.81 147 LYS A C 1
ATOM 1256 O O . LYS A 1 147 ? 10.965 17.248 -6.673 1.00 92.81 147 LYS A O 1
ATOM 1261 N N . GLU A 1 148 ? 8.963 16.497 -5.976 1.00 93.81 148 GLU A N 1
ATOM 1262 C CA . GLU A 1 148 ? 9.071 16.990 -4.597 1.00 93.81 148 GLU A CA 1
ATOM 1263 C C . GLU A 1 148 ? 9.895 16.073 -3.682 1.00 93.81 148 GLU A C 1
ATOM 1265 O O . GLU A 1 148 ? 10.386 16.511 -2.636 1.00 93.81 148 GLU A O 1
ATOM 1270 N N . VAL A 1 149 ? 10.035 14.795 -4.056 1.00 92.88 149 VAL A N 1
ATOM 1271 C CA . VAL A 1 149 ? 10.822 13.799 -3.312 1.00 92.88 149 VAL A CA 1
ATOM 1272 C C . VAL A 1 149 ? 12.296 13.827 -3.715 1.00 92.88 149 VAL A C 1
ATOM 1274 O O . VAL A 1 149 ? 13.153 13.729 -2.841 1.00 92.88 149 VAL A O 1
ATOM 1277 N N . LYS A 1 150 ? 12.606 14.007 -5.007 1.00 92.25 150 LYS A N 1
ATOM 1278 C CA . LYS A 1 150 ? 13.983 14.029 -5.541 1.00 92.25 150 LYS A CA 1
ATOM 1279 C C . LYS A 1 150 ? 14.987 14.850 -4.718 1.00 92.25 150 LYS A C 1
ATOM 1281 O O . LYS A 1 150 ? 16.076 14.332 -4.499 1.00 92.25 150 LYS A O 1
ATOM 1286 N N . PRO A 1 151 ? 14.683 16.087 -4.273 1.00 93.44 151 PRO A N 1
ATOM 1287 C CA . PRO A 1 151 ? 15.667 16.924 -3.584 1.00 93.44 151 PRO A CA 1
ATOM 1288 C C . PRO A 1 151 ? 16.137 16.358 -2.241 1.00 93.44 151 PRO A C 1
ATOM 1290 O O . PRO A 1 151 ? 17.184 16.766 -1.751 1.00 93.44 151 PRO A O 1
ATOM 1293 N N . ASP A 1 152 ? 15.371 15.439 -1.649 1.00 92.38 152 ASP A N 1
ATOM 1294 C CA . ASP A 1 152 ? 15.687 14.846 -0.349 1.00 92.38 152 ASP A CA 1
ATOM 1295 C C . ASP A 1 152 ? 16.553 13.582 -0.472 1.00 92.38 152 ASP A C 1
ATOM 1297 O O . ASP A 1 152 ? 17.025 13.065 0.537 1.00 92.38 152 ASP A O 1
ATOM 1301 N N . LEU A 1 153 ? 16.727 13.055 -1.686 1.00 92.94 153 LEU A N 1
ATOM 1302 C CA . LEU A 1 153 ? 17.353 11.760 -1.936 1.00 92.94 153 LEU A CA 1
ATOM 1303 C C . LEU A 1 153 ? 18.833 11.876 -2.288 1.00 92.94 153 LEU A C 1
ATOM 1305 O O . LEU A 1 153 ? 19.294 12.861 -2.868 1.00 92.94 153 LEU A O 1
ATOM 1309 N N . HIS A 1 154 ? 19.574 10.803 -2.029 1.00 93.25 154 HIS A N 1
ATOM 1310 C CA . HIS A 1 154 ? 20.943 10.671 -2.501 1.00 93.25 154 HIS A CA 1
ATOM 1311 C C . HIS A 1 154 ? 20.986 10.628 -4.039 1.00 93.25 154 HIS A C 1
ATOM 1313 O O . HIS A 1 154 ? 20.178 9.928 -4.661 1.00 93.25 154 HIS A O 1
ATOM 1319 N N . PRO A 1 155 ? 21.983 11.277 -4.677 1.00 91.88 155 PRO A N 1
ATOM 1320 C CA . PRO A 1 155 ? 22.117 11.297 -6.137 1.00 91.88 155 PRO A CA 1
ATOM 1321 C C . PRO A 1 155 ? 22.124 9.906 -6.779 1.00 91.88 155 PRO A C 1
ATOM 1323 O O . PRO A 1 155 ? 21.600 9.723 -7.877 1.00 91.88 155 PRO A O 1
ATOM 1326 N N . LYS A 1 156 ? 22.677 8.912 -6.073 1.00 91.12 156 LYS A N 1
ATOM 1327 C CA . LYS A 1 156 ? 22.675 7.515 -6.510 1.00 91.12 156 LYS A CA 1
ATOM 1328 C C . LYS A 1 156 ? 21.250 6.974 -6.662 1.00 91.12 156 LYS A C 1
ATOM 1330 O O . LYS A 1 156 ? 20.905 6.496 -7.733 1.00 91.12 156 LYS A O 1
ATOM 1335 N N . THR A 1 157 ? 20.412 7.118 -5.638 1.00 90.38 157 THR A N 1
ATOM 1336 C CA . THR A 1 157 ? 19.019 6.645 -5.651 1.00 90.38 157 THR A CA 1
ATOM 1337 C C . THR A 1 157 ? 18.198 7.333 -6.736 1.00 90.38 157 THR A C 1
ATOM 1339 O O . THR A 1 157 ? 17.393 6.691 -7.409 1.00 90.38 157 THR A O 1
ATOM 1342 N N . ILE A 1 158 ? 18.428 8.632 -6.951 1.00 90.56 158 ILE A N 1
ATOM 1343 C CA . ILE A 1 158 ? 17.800 9.376 -8.050 1.00 90.56 158 ILE A CA 1
ATOM 1344 C C . ILE A 1 158 ? 18.197 8.760 -9.394 1.00 90.56 158 ILE A C 1
ATOM 1346 O O . ILE A 1 158 ? 17.323 8.453 -10.199 1.00 90.56 158 ILE A O 1
ATOM 1350 N N . THR A 1 159 ? 19.496 8.541 -9.608 1.00 89.62 159 THR A N 1
ATOM 1351 C CA . THR A 1 159 ? 20.036 7.975 -10.853 1.00 89.62 159 THR A CA 1
ATOM 1352 C C . THR A 1 159 ? 19.475 6.579 -11.116 1.00 89.62 159 THR A C 1
ATOM 1354 O O . THR A 1 159 ? 19.002 6.315 -12.220 1.00 89.62 159 THR A O 1
ATOM 1357 N N . ASP A 1 160 ? 19.445 5.719 -10.095 1.00 87.44 160 ASP A N 1
ATOM 1358 C CA . ASP A 1 160 ? 18.920 4.355 -10.195 1.00 87.44 160 ASP A CA 1
ATOM 1359 C C . ASP A 1 160 ? 17.435 4.365 -10.599 1.00 87.44 160 ASP A C 1
ATOM 1361 O O . ASP A 1 160 ? 17.031 3.669 -11.529 1.00 87.44 160 ASP A O 1
ATOM 1365 N N . ILE A 1 161 ? 16.603 5.194 -9.959 1.00 88.62 161 ILE A N 1
ATOM 1366 C CA . ILE A 1 161 ? 15.176 5.301 -10.305 1.00 88.62 161 ILE A CA 1
ATOM 1367 C C . ILE A 1 161 ? 14.974 5.917 -11.697 1.00 88.62 161 ILE A C 1
ATOM 1369 O O . ILE A 1 161 ? 14.100 5.476 -12.448 1.00 88.62 161 ILE A O 1
ATOM 1373 N N . GLU A 1 162 ? 15.762 6.927 -12.067 1.00 86.94 162 GLU A N 1
ATOM 1374 C CA . GLU A 1 162 ? 15.643 7.588 -13.369 1.00 86.94 162 GLU A CA 1
ATOM 1375 C C . GLU A 1 162 ? 16.092 6.708 -14.536 1.00 86.94 162 GLU A C 1
ATOM 1377 O O . GLU A 1 162 ? 15.467 6.744 -15.598 1.00 86.94 162 GLU A O 1
ATOM 1382 N N . GLN A 1 163 ? 17.097 5.857 -14.332 1.00 82.81 163 GLN A N 1
ATOM 1383 C CA . GLN A 1 163 ? 17.543 4.885 -15.328 1.00 82.81 163 GLN A CA 1
ATOM 1384 C C . GLN A 1 163 ? 16.405 3.941 -15.745 1.00 82.81 163 GLN A C 1
ATOM 1386 O O . GLN A 1 163 ? 16.232 3.652 -16.930 1.00 82.81 163 GLN A O 1
ATOM 1391 N N . TYR A 1 164 ? 15.577 3.509 -14.790 1.00 76.88 164 TYR A N 1
ATOM 1392 C CA . TYR A 1 164 ? 14.456 2.595 -15.039 1.00 76.88 164 TYR A CA 1
ATOM 1393 C C . TYR A 1 164 ? 13.107 3.307 -15.123 1.00 76.88 164 TYR A C 1
ATOM 1395 O O . TYR A 1 164 ? 12.057 2.665 -15.124 1.00 76.88 164 TYR A O 1
ATOM 1403 N N . ARG A 1 165 ? 13.108 4.634 -15.262 1.00 70.50 165 ARG A N 1
ATOM 1404 C CA . ARG A 1 165 ? 11.907 5.474 -15.301 1.00 70.50 165 ARG A CA 1
ATOM 1405 C C . ARG A 1 165 ? 10.894 5.022 -16.344 1.00 70.50 165 ARG A C 1
ATOM 1407 O O . ARG A 1 165 ? 9.700 5.051 -16.083 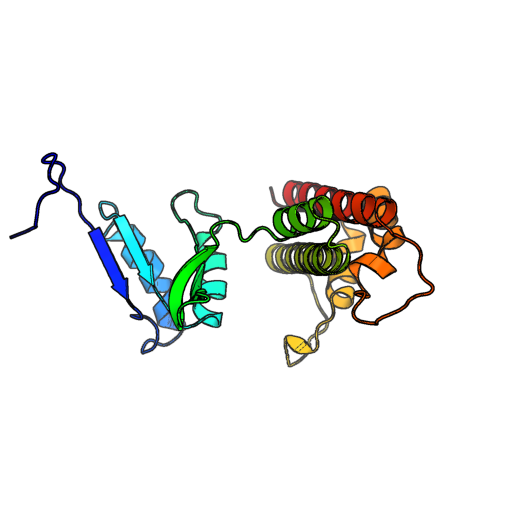1.00 70.50 165 ARG A O 1
ATOM 1414 N N . ASN A 1 166 ? 11.349 4.552 -17.503 1.00 66.62 166 ASN A N 1
ATOM 1415 C CA . ASN A 1 166 ? 10.452 4.031 -18.535 1.00 66.62 166 ASN A CA 1
ATOM 1416 C C . ASN A 1 166 ? 9.808 2.693 -18.147 1.00 66.62 166 ASN A C 1
ATOM 1418 O O . ASN A 1 166 ? 8.678 2.446 -18.544 1.00 66.62 166 ASN A O 1
ATOM 1422 N N . LEU A 1 167 ? 10.481 1.858 -17.352 1.00 65.62 167 LEU A N 1
ATOM 1423 C CA . LEU A 1 167 ? 9.918 0.603 -16.847 1.00 65.62 167 LEU A CA 1
ATOM 1424 C C . LEU A 1 167 ? 8.987 0.834 -15.650 1.00 65.62 167 LEU A C 1
ATOM 1426 O O . LEU A 1 167 ? 7.952 0.182 -15.538 1.00 65.62 167 LEU A O 1
ATOM 1430 N N . VAL A 1 168 ? 9.344 1.779 -14.776 1.00 58.59 168 VAL A N 1
ATOM 1431 C CA . VAL A 1 168 ? 8.630 2.078 -13.527 1.00 58.59 168 VAL A CA 1
ATOM 1432 C C . VAL A 1 168 ? 7.467 3.058 -13.741 1.00 58.59 168 VAL A C 1
ATOM 1434 O O . VAL A 1 168 ? 6.440 2.922 -13.088 1.00 58.59 168 VAL A O 1
ATOM 1437 N N . LEU A 1 169 ? 7.566 4.028 -14.660 1.00 55.78 169 LEU A N 1
ATOM 1438 C CA . LEU A 1 169 ? 6.542 5.070 -14.877 1.00 55.78 169 LEU A CA 1
ATOM 1439 C C . LEU A 1 169 ? 5.695 4.887 -16.142 1.00 55.78 169 LEU A C 1
ATOM 1441 O O . LEU A 1 169 ? 4.606 5.454 -16.213 1.00 55.78 169 LEU A O 1
ATOM 1445 N N . ASN A 1 170 ? 6.137 4.103 -17.129 1.00 60.34 170 ASN A N 1
ATOM 1446 C CA . ASN A 1 170 ? 5.405 3.868 -18.380 1.00 60.34 170 ASN A CA 1
ATOM 1447 C C . ASN A 1 170 ? 5.150 2.367 -18.552 1.00 60.34 170 ASN A C 1
ATOM 1449 O O . ASN A 1 170 ? 5.853 1.667 -19.275 1.00 60.34 170 ASN A O 1
ATOM 1453 N N . ALA A 1 171 ? 4.145 1.869 -17.830 1.00 54.56 171 ALA A N 1
ATOM 1454 C CA . ALA A 1 171 ? 3.832 0.447 -17.773 1.00 54.56 171 ALA A CA 1
ATOM 1455 C C . ALA A 1 171 ? 3.592 -0.156 -19.173 1.00 54.56 171 ALA A C 1
ATOM 1457 O O . ALA A 1 171 ? 2.956 0.450 -20.034 1.00 54.56 171 ALA A O 1
ATOM 1458 N N . PHE A 1 172 ? 4.085 -1.383 -19.356 1.00 60.31 172 PHE A N 1
ATOM 1459 C CA . PHE A 1 172 ? 4.037 -2.213 -20.565 1.00 60.31 172 PHE A CA 1
ATOM 1460 C C . PHE A 1 172 ? 2.630 -2.753 -20.877 1.00 60.31 172 PHE A C 1
ATOM 1462 O O . PHE A 1 172 ? 2.424 -3.958 -21.025 1.00 60.31 172 PHE A O 1
ATOM 1469 N N . SER A 1 173 ? 1.640 -1.870 -20.971 1.00 54.31 173 SER A N 1
ATOM 1470 C CA . SER A 1 173 ? 0.259 -2.224 -21.318 1.00 54.31 173 SER A CA 1
ATOM 1471 C C . SER A 1 173 ? 0.082 -2.580 -22.799 1.00 54.31 173 SER A C 1
ATOM 1473 O O . SER A 1 173 ? -0.906 -3.214 -23.160 1.00 54.31 173 SER A O 1
ATOM 1475 N N . HIS A 1 174 ? 1.042 -2.234 -23.661 1.00 58.09 174 HIS A N 1
ATOM 1476 C CA . HIS A 1 174 ? 0.976 -2.522 -25.092 1.00 58.09 174 HIS A CA 1
ATOM 1477 C C . HIS A 1 174 ? 1.586 -3.886 -25.440 1.00 58.09 174 HIS A C 1
ATOM 1479 O O . HIS A 1 174 ? 2.662 -4.253 -24.963 1.00 58.09 174 HIS A O 1
ATOM 1485 N N . TYR A 1 175 ? 0.897 -4.639 -26.299 1.00 57.69 175 TYR A N 1
ATOM 1486 C CA . TYR A 1 175 ? 1.449 -5.831 -26.936 1.00 57.69 175 TYR A CA 1
ATOM 1487 C C . TYR A 1 175 ? 2.514 -5.390 -27.946 1.00 57.69 175 TYR A C 1
ATOM 1489 O O . TYR A 1 175 ? 2.191 -4.762 -28.949 1.00 57.69 175 TYR A O 1
ATOM 1497 N N . ASN A 1 176 ? 3.783 -5.658 -27.641 1.00 62.03 176 ASN A N 1
ATOM 1498 C CA . ASN A 1 176 ? 4.906 -5.349 -28.517 1.00 62.03 176 ASN A CA 1
ATOM 1499 C C . ASN A 1 176 ? 5.782 -6.600 -28.643 1.00 62.03 176 ASN A C 1
ATOM 1501 O O . ASN A 1 176 ? 6.397 -7.025 -27.668 1.00 62.03 176 ASN A O 1
ATOM 1505 N N . THR A 1 177 ? 5.795 -7.187 -29.836 1.00 56.94 177 THR A N 1
ATOM 1506 C CA . THR A 1 177 ? 6.532 -8.411 -30.186 1.00 56.94 177 THR A CA 1
ATOM 1507 C C . THR A 1 177 ? 8.003 -8.164 -30.513 1.00 56.94 177 THR A C 1
ATOM 1509 O O . THR A 1 177 ? 8.749 -9.117 -30.697 1.00 56.94 177 THR A O 1
ATOM 1512 N N . GLU A 1 178 ? 8.427 -6.902 -30.591 1.00 58.56 178 GLU A N 1
ATOM 1513 C CA . GLU A 1 178 ? 9.778 -6.494 -30.996 1.00 58.56 178 GLU A CA 1
ATOM 1514 C C . GLU A 1 178 ? 10.685 -6.153 -29.799 1.00 58.56 178 GLU A C 1
ATOM 1516 O O . GLU A 1 178 ? 11.876 -5.885 -29.964 1.00 58.56 178 GLU A O 1
ATOM 1521 N N . LYS A 1 179 ? 10.150 -6.160 -28.569 1.00 62.56 179 LYS A N 1
ATOM 1522 C CA . LYS A 1 179 ? 10.942 -5.958 -27.347 1.00 62.56 179 LYS A CA 1
ATOM 1523 C C . LYS A 1 179 ? 11.472 -7.285 -26.805 1.00 62.56 179 LYS A C 1
ATOM 1525 O O . LYS A 1 179 ? 10.713 -8.225 -26.598 1.00 62.56 179 LYS A O 1
ATOM 1530 N N . HIS A 1 180 ? 12.772 -7.312 -26.522 1.00 62.75 180 HIS A N 1
ATOM 1531 C CA . HIS A 1 180 ? 13.451 -8.433 -25.872 1.00 62.75 180 HIS A CA 1
ATOM 1532 C C . HIS A 1 180 ? 13.015 -8.584 -24.403 1.00 62.75 180 HIS A C 1
ATOM 1534 O O . HIS A 1 180 ? 12.485 -7.645 -23.806 1.00 62.75 180 HIS A O 1
ATOM 1540 N N . GLU A 1 181 ? 13.240 -9.765 -23.818 1.00 63.50 181 GLU A N 1
ATOM 1541 C CA . GLU A 1 181 ? 12.939 -10.036 -22.408 1.00 63.50 181 GLU A CA 1
ATOM 1542 C C . GLU A 1 181 ? 13.746 -9.120 -21.471 1.00 63.50 181 GLU A C 1
ATOM 1544 O O . GLU A 1 181 ? 14.970 -9.167 -21.426 1.00 63.50 181 GLU A O 1
ATOM 1549 N N . ILE A 1 182 ? 13.035 -8.310 -20.685 1.00 73.81 182 ILE A N 1
ATOM 1550 C CA . ILE A 1 182 ? 13.573 -7.232 -19.829 1.00 73.81 182 ILE A CA 1
ATOM 1551 C C . ILE A 1 182 ? 13.824 -7.666 -18.376 1.00 73.81 182 ILE A C 1
ATOM 1553 O O . ILE A 1 182 ? 13.628 -6.904 -17.423 1.00 73.81 182 ILE A O 1
ATOM 1557 N N . ARG A 1 183 ? 14.159 -8.943 -18.169 1.00 84.56 183 ARG A N 1
ATOM 1558 C CA . ARG A 1 183 ? 14.257 -9.530 -16.824 1.00 84.56 183 ARG A CA 1
ATOM 1559 C C . ARG A 1 183 ? 15.258 -8.767 -15.955 1.00 84.56 183 ARG A C 1
ATOM 1561 O O . ARG A 1 183 ? 14.962 -8.465 -14.801 1.00 84.56 183 ARG A O 1
ATOM 1568 N N . THR A 1 184 ? 16.425 -8.456 -16.511 1.00 85.12 184 THR A N 1
ATOM 1569 C CA . THR A 1 184 ? 17.516 -7.786 -15.797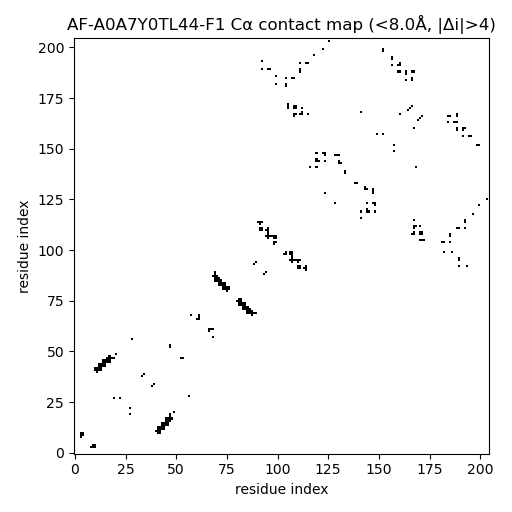 1.00 85.12 184 THR A CA 1
ATOM 1570 C C . THR A 1 184 ? 17.141 -6.357 -15.427 1.00 85.12 184 THR A C 1
ATOM 1572 O O . THR A 1 184 ? 17.321 -5.960 -14.278 1.00 85.12 184 THR A O 1
ATOM 1575 N N . GLU A 1 185 ? 16.558 -5.595 -16.353 1.00 84.88 185 GLU A N 1
ATOM 1576 C CA . GLU A 1 185 ? 16.122 -4.227 -16.077 1.00 84.88 185 GLU A CA 1
ATOM 1577 C C . GLU A 1 185 ? 15.018 -4.192 -15.021 1.00 84.88 185 GLU A C 1
ATOM 1579 O O . GLU A 1 185 ? 15.006 -3.305 -14.169 1.00 84.88 185 GLU A O 1
ATOM 1584 N N . LEU A 1 186 ? 14.107 -5.168 -15.037 1.00 87.38 186 LEU A N 1
ATOM 1585 C CA . LEU A 1 186 ? 13.035 -5.255 -14.052 1.00 87.38 186 LEU A CA 1
ATOM 1586 C C . LEU A 1 186 ? 13.547 -5.655 -12.660 1.00 87.38 186 LEU A C 1
ATOM 1588 O O . LEU A 1 186 ? 13.079 -5.102 -11.665 1.00 87.38 186 LEU A O 1
ATOM 1592 N N . ILE A 1 187 ? 14.538 -6.550 -12.575 1.00 90.75 187 ILE A N 1
ATOM 1593 C CA . ILE A 1 187 ? 15.239 -6.852 -11.315 1.00 90.75 187 ILE A CA 1
ATOM 1594 C C . ILE A 1 187 ? 15.851 -5.573 -10.740 1.00 90.75 187 ILE A C 1
ATOM 1596 O O . ILE A 1 187 ? 15.606 -5.244 -9.577 1.00 90.75 187 ILE A O 1
ATOM 1600 N N . SER A 1 188 ? 16.602 -4.832 -11.556 1.00 90.25 188 SER A N 1
ATOM 1601 C CA . SER A 1 188 ? 17.238 -3.586 -11.129 1.00 90.25 188 SER A CA 1
ATOM 1602 C C . SER A 1 188 ? 16.212 -2.527 -10.721 1.00 90.25 188 SER A C 1
ATOM 1604 O O . SER A 1 188 ? 16.402 -1.844 -9.718 1.00 90.25 188 SER A O 1
ATOM 1606 N N . ALA A 1 189 ? 15.084 -2.430 -11.431 1.00 90.31 189 ALA A N 1
ATOM 1607 C CA . ALA A 1 189 ? 13.991 -1.531 -11.074 1.00 90.31 189 ALA A CA 1
ATOM 1608 C C . ALA A 1 189 ? 13.383 -1.874 -9.703 1.00 90.31 189 ALA A C 1
ATOM 1610 O O . ALA A 1 189 ? 13.223 -0.988 -8.862 1.00 90.31 189 ALA A O 1
ATOM 1611 N N . ILE A 1 190 ? 13.091 -3.154 -9.436 1.00 92.81 190 ILE A N 1
ATOM 1612 C CA . ILE A 1 190 ? 12.583 -3.610 -8.131 1.00 92.81 190 ILE A CA 1
ATOM 1613 C C . ILE A 1 190 ? 13.588 -3.284 -7.021 1.00 92.81 190 ILE A C 1
ATOM 1615 O O . ILE A 1 190 ? 13.203 -2.782 -5.963 1.00 92.81 190 ILE A O 1
ATOM 1619 N N . GLN A 1 191 ? 14.879 -3.526 -7.260 1.00 93.44 191 GLN A N 1
ATOM 1620 C CA . GLN A 1 191 ? 15.942 -3.192 -6.309 1.00 93.44 191 GLN A CA 1
ATOM 1621 C C . GLN A 1 191 ? 16.040 -1.683 -6.056 1.00 93.44 191 GLN A C 1
ATOM 1623 O O . GLN A 1 191 ? 16.137 -1.274 -4.899 1.00 93.44 191 GLN A O 1
ATOM 1628 N N . GLY A 1 192 ? 15.937 -0.855 -7.098 1.00 92.81 192 GLY A N 1
ATOM 1629 C CA . GLY A 1 192 ? 15.909 0.603 -6.975 1.00 92.81 192 GLY A CA 1
ATOM 1630 C C . GLY A 1 192 ? 14.737 1.089 -6.120 1.00 92.81 192 GLY A C 1
ATOM 1631 O O . GLY A 1 192 ? 14.926 1.883 -5.200 1.00 92.81 192 GLY A O 1
ATOM 1632 N N . VAL A 1 193 ? 13.531 0.551 -6.338 1.00 93.94 193 VAL A N 1
ATOM 1633 C CA . VAL A 1 193 ? 12.349 0.899 -5.524 1.00 93.94 193 VAL A CA 1
ATOM 1634 C C . VAL A 1 193 ? 12.496 0.410 -4.075 1.00 93.94 193 VAL A C 1
ATOM 1636 O O . VAL A 1 193 ? 12.073 1.104 -3.147 1.00 93.94 193 VAL A O 1
ATOM 1639 N N . LYS A 1 194 ? 13.140 -0.741 -3.839 1.00 94.56 194 LYS A N 1
ATOM 1640 C CA . LYS A 1 194 ? 13.483 -1.203 -2.481 1.00 94.56 194 LYS A CA 1
ATOM 1641 C C . LYS A 1 194 ? 14.456 -0.256 -1.783 1.00 94.56 194 LYS A C 1
ATOM 1643 O O . LYS A 1 194 ? 14.208 0.110 -0.635 1.00 94.56 194 LYS A O 1
ATOM 1648 N N . ALA A 1 195 ? 15.524 0.153 -2.465 1.00 93.94 195 ALA A N 1
ATOM 1649 C CA . ALA A 1 195 ? 16.506 1.095 -1.933 1.00 93.94 195 ALA A CA 1
ATOM 1650 C C . ALA A 1 195 ? 15.853 2.443 -1.594 1.00 93.94 195 ALA A C 1
ATOM 1652 O O . ALA A 1 195 ? 16.010 2.931 -0.476 1.00 93.94 195 ALA A O 1
ATOM 1653 N N . LEU A 1 196 ? 15.020 2.965 -2.501 1.00 94.00 196 LEU A N 1
ATOM 1654 C CA . LEU A 1 196 ? 14.208 4.161 -2.275 1.00 94.00 196 LEU A CA 1
ATOM 1655 C C . LEU A 1 196 ? 13.338 4.035 -1.015 1.00 94.00 196 LEU A C 1
ATOM 1657 O O . LEU A 1 196 ? 13.296 4.949 -0.197 1.00 94.00 196 LEU A O 1
ATOM 1661 N N . ASN A 1 197 ? 12.647 2.905 -0.836 1.00 94.00 197 ASN A N 1
ATOM 1662 C CA . ASN A 1 197 ? 11.804 2.674 0.339 1.00 94.00 197 ASN A CA 1
ATOM 1663 C C . ASN A 1 197 ? 12.614 2.693 1.644 1.00 94.00 197 ASN A C 1
ATOM 1665 O O . ASN A 1 197 ? 12.162 3.242 2.646 1.00 94.00 197 ASN A O 1
ATOM 1669 N N . ILE A 1 198 ? 13.800 2.079 1.642 1.00 93.75 198 ILE A N 1
ATOM 1670 C CA . ILE A 1 198 ? 14.692 2.032 2.809 1.00 93.75 198 ILE A CA 1
ATOM 1671 C C . ILE A 1 198 ? 15.178 3.439 3.159 1.00 93.75 198 ILE A C 1
ATOM 1673 O O . ILE A 1 198 ? 15.078 3.848 4.314 1.00 93.75 198 ILE A O 1
ATOM 1677 N N . GLU A 1 199 ? 15.651 4.186 2.165 1.00 94.19 199 GLU A N 1
ATOM 1678 C CA . GLU A 1 199 ? 16.154 5.547 2.344 1.00 94.19 199 GLU A CA 1
ATOM 1679 C C . GLU A 1 199 ? 15.064 6.506 2.838 1.00 94.19 199 GLU A C 1
ATOM 1681 O O . GLU A 1 199 ? 15.240 7.205 3.831 1.00 94.19 199 GLU A O 1
ATOM 1686 N N . LEU A 1 200 ? 13.883 6.494 2.220 1.00 91.94 200 LEU A N 1
ATOM 1687 C CA . LEU A 1 200 ? 12.790 7.364 2.658 1.00 91.94 200 LEU A CA 1
ATOM 1688 C C . LEU A 1 200 ? 12.269 6.999 4.053 1.00 91.94 200 LEU A C 1
ATOM 1690 O O . LEU A 1 200 ? 11.783 7.876 4.768 1.00 91.94 200 LEU A O 1
ATOM 1694 N N . LYS A 1 201 ? 12.358 5.727 4.464 1.00 88.69 201 LYS A N 1
ATOM 1695 C CA . LYS A 1 201 ? 12.011 5.300 5.828 1.00 88.69 201 LYS A CA 1
ATOM 1696 C C . LYS A 1 201 ? 13.036 5.763 6.861 1.00 88.69 201 LYS A C 1
ATOM 1698 O O . LYS A 1 201 ? 12.616 6.156 7.945 1.00 88.69 201 LYS A O 1
ATOM 1703 N N . SER A 1 202 ? 14.334 5.762 6.551 1.00 88.88 202 SER A N 1
ATOM 1704 C CA . SER A 1 202 ? 15.357 6.259 7.488 1.00 88.88 202 SER A CA 1
ATOM 1705 C C . SER A 1 202 ? 15.261 7.770 7.719 1.00 88.88 202 SER A C 1
ATOM 1707 O O . SER A 1 202 ? 15.643 8.260 8.774 1.00 88.88 202 SER A O 1
ATOM 1709 N N . MET A 1 203 ? 14.679 8.510 6.774 1.00 84.38 203 MET A N 1
ATOM 1710 C CA . MET A 1 203 ? 14.398 9.943 6.911 1.00 84.38 203 MET A CA 1
ATOM 1711 C C . MET A 1 203 ? 13.121 10.245 7.714 1.00 84.38 203 MET A C 1
ATOM 1713 O O . MET A 1 203 ? 12.812 11.415 7.950 1.00 84.38 203 MET A O 1
ATOM 1717 N N . GLN A 1 204 ? 12.319 9.233 8.063 1.00 68.62 204 GLN A N 1
ATOM 1718 C CA . GLN A 1 204 ? 11.050 9.389 8.795 1.00 68.62 204 GLN A CA 1
ATOM 1719 C C . GLN A 1 204 ? 11.183 9.207 10.314 1.00 68.62 204 GLN A C 1
ATOM 1721 O O . GLN A 1 204 ? 10.242 9.567 11.021 1.00 68.62 204 GLN A O 1
ATOM 1726 N N . SER A 1 205 ? 12.306 8.662 10.788 1.00 54.09 205 SER A N 1
ATOM 1727 C CA . SER A 1 205 ? 12.723 8.638 12.199 1.00 54.09 205 SER A CA 1
ATOM 1728 C C . SER A 1 205 ? 13.378 9.948 12.610 1.00 54.09 205 SER A C 1
ATOM 1730 O O . SER A 1 205 ? 13.088 10.399 13.737 1.00 54.09 205 SER A O 1
#

Foldseek 3Di:
DQDADPVRPSAAEAEAEAVPPPPDPVVPVVVVVCCCPVVVVHDYHYDHPPPVVLVVVCVVCVPPPSDFRKDWDWDADPVGHTDIDIGRDPQLLVQLVVCLVVLVNQSNLVSLLVLLLVLLVVLCVLVVFDFDDDPDPVVDASVSSCVRCVVVDDPVLVCLQVVLVCSNRVGPPDDDPPDDRCSPSSVSSSVSSVVSNVSSVVVSD